Protein AF-A0A2T0L5D6-F1 (afdb_monomer_lite)

Radius of gyration: 33.72 Å; chains: 1; bounding box: 99×53×77 Å

Sequence (202 aa):
MRSGHETETSGRRKREDLLGWVAAARRHRTGSPPSMTGPLMTSAWSAIMKSARLCLACGNPFHPLLRVPNQRYCSAAACQRERRRRWQRRRLRVDADYRDNQARAQSNWRARHPDYWRQYRETHPAYRERNCAMQRERNARRSSSPVANMDASPPLHPLASGFYILRRAVETGIAKMNACTVHIAVLSTPNGPPIRDCKEMT

Foldseek 3Di:
DDDDDDDDPPPPVPPVVPVVPVPPPPDDDPDDDPDDPDPDDDPPVVPQFDDWDAAPPPRDTDTDDSVCSPDRHDPDPVSVVVVVVVVVVVCCVPPPVVVVVVVVVVVVVCVVCVCVVVVVCVVCVVVVVVVVVVVVVVQVPDPDDDPDDPPPDPPPPPDAPADWDWDFDDDPDDDPDDDTDTDIDGPDHPPDPDDDPDDDDD

Structure (mmCIF, N/CA/C/O backbone):
data_AF-A0A2T0L5D6-F1
#
_entry.id   AF-A0A2T0L5D6-F1
#
loop_
_atom_site.group_PDB
_atom_site.id
_atom_site.type_symbol
_atom_site.label_atom_id
_atom_site.label_alt_id
_atom_site.label_comp_id
_atom_site.label_asym_id
_atom_site.label_entity_id
_atom_site.label_seq_id
_atom_site.pdbx_PDB_ins_code
_atom_site.Cartn_x
_atom_site.Cartn_y
_atom_site.Cartn_z
_atom_site.occupancy
_atom_site.B_iso_or_equiv
_atom_site.auth_seq_id
_atom_site.auth_comp_id
_atom_site.auth_asym_id
_atom_site.auth_atom_id
_atom_site.pdbx_PDB_model_num
ATOM 1 N N . MET A 1 1 ? 4.802 -25.339 46.997 1.00 39.06 1 MET A N 1
ATOM 2 C CA . MET A 1 1 ? 4.767 -26.210 45.803 1.00 39.06 1 MET A CA 1
ATOM 3 C C . MET A 1 1 ? 4.492 -25.336 44.588 1.00 39.06 1 MET A C 1
ATOM 5 O O . MET A 1 1 ? 3.488 -24.642 44.571 1.00 39.06 1 MET A O 1
ATOM 9 N N . ARG A 1 2 ? 5.456 -25.270 43.662 1.00 31.94 2 ARG A N 1
ATOM 10 C CA . ARG A 1 2 ? 5.382 -24.556 42.377 1.00 31.94 2 ARG A CA 1
ATOM 11 C C . ARG A 1 2 ? 4.875 -25.514 41.303 1.00 31.94 2 ARG A C 1
ATOM 13 O O . ARG A 1 2 ? 5.436 -26.600 41.232 1.00 31.94 2 ARG A O 1
ATOM 20 N N . SER A 1 3 ? 3.977 -25.045 40.438 1.00 32.59 3 SER A N 1
ATOM 21 C CA . SER A 1 3 ? 3.909 -25.307 38.981 1.00 32.59 3 SER A CA 1
ATOM 22 C C . SER A 1 3 ? 2.536 -24.835 38.459 1.00 32.59 3 SER A C 1
ATOM 24 O O . SER A 1 3 ? 1.548 -24.958 39.164 1.00 32.59 3 SER A O 1
ATOM 26 N N . GLY A 1 4 ? 2.373 -24.232 37.283 1.00 32.00 4 GLY A N 1
ATOM 27 C CA . GLY A 1 4 ? 3.309 -24.008 36.191 1.00 32.00 4 GLY A CA 1
ATOM 28 C C . GLY A 1 4 ? 2.871 -22.818 35.333 1.00 32.00 4 GLY A C 1
ATOM 29 O O . GLY A 1 4 ? 1.705 -22.667 34.981 1.00 32.00 4 GLY A O 1
ATOM 30 N N . HIS A 1 5 ? 3.851 -21.973 35.019 1.00 33.28 5 HIS A N 1
ATOM 31 C CA . HIS A 1 5 ? 3.829 -21.045 33.900 1.00 33.28 5 HIS A CA 1
ATOM 32 C C . HIS A 1 5 ? 4.326 -21.804 32.670 1.00 33.28 5 HIS A C 1
ATOM 34 O O . HIS A 1 5 ? 5.511 -22.115 32.591 1.00 33.28 5 HIS A O 1
ATOM 40 N N . GLU A 1 6 ? 3.460 -22.054 31.697 1.00 37.22 6 GLU A N 1
ATOM 41 C CA . GLU A 1 6 ? 3.866 -22.480 30.361 1.00 37.22 6 GLU A CA 1
ATOM 42 C C . GLU A 1 6 ? 2.962 -21.795 29.342 1.00 37.22 6 GLU A C 1
ATOM 44 O O . GLU A 1 6 ? 1.820 -22.190 29.187 1.00 37.22 6 GLU A O 1
ATOM 49 N N . THR A 1 7 ? 3.464 -20.743 28.690 1.00 39.28 7 THR A N 1
ATOM 50 C CA . THR A 1 7 ? 3.320 -20.488 27.240 1.00 39.28 7 THR A CA 1
ATOM 51 C C . THR A 1 7 ? 4.016 -19.170 26.883 1.00 39.28 7 THR A C 1
ATOM 53 O O . THR A 1 7 ? 3.392 -18.211 26.442 1.00 39.28 7 THR A O 1
ATOM 56 N N . GLU A 1 8 ? 5.336 -19.100 27.064 1.00 39.06 8 GLU A N 1
ATOM 57 C CA . GLU A 1 8 ? 6.137 -17.939 26.634 1.00 39.06 8 GLU A CA 1
ATOM 58 C C . GLU A 1 8 ? 7.416 -18.361 25.890 1.00 39.06 8 GLU A C 1
ATOM 60 O O . GLU A 1 8 ? 8.458 -17.720 25.934 1.00 39.06 8 GLU A O 1
ATOM 65 N N . THR A 1 9 ? 7.352 -19.476 25.157 1.00 39.84 9 THR A N 1
ATOM 66 C CA . THR A 1 9 ? 8.499 -20.030 24.410 1.00 39.84 9 THR A CA 1
ATOM 67 C C . THR A 1 9 ? 8.193 -20.313 22.935 1.00 39.84 9 THR A C 1
ATOM 69 O O . THR A 1 9 ? 8.941 -21.020 22.260 1.00 39.84 9 THR A O 1
ATOM 72 N N . SER A 1 10 ? 7.127 -19.727 22.376 1.00 40.75 10 SER A N 1
ATOM 73 C CA . SER A 1 10 ? 6.803 -19.851 20.940 1.00 40.75 10 SER A CA 1
ATOM 74 C C . SER A 1 10 ? 7.183 -18.619 20.101 1.00 40.75 10 SER A C 1
ATOM 76 O O . SER A 1 10 ? 7.284 -18.728 18.881 1.00 40.75 10 SER A O 1
ATOM 78 N N . GLY A 1 11 ? 7.414 -17.452 20.715 1.00 39.72 11 GLY A N 1
ATOM 79 C CA . GLY A 1 11 ? 7.682 -16.194 19.995 1.00 39.72 11 GLY A CA 1
ATOM 80 C C . GLY A 1 11 ? 9.163 -15.870 19.755 1.00 39.72 11 GLY A C 1
ATOM 81 O O . GLY A 1 11 ? 9.483 -15.080 18.868 1.00 39.72 11 GLY A O 1
ATOM 82 N N . ARG A 1 12 ? 10.078 -16.489 20.514 1.00 39.12 12 ARG A N 1
ATOM 83 C CA . ARG A 1 12 ? 11.531 -16.222 20.446 1.00 39.12 12 ARG A CA 1
ATOM 84 C C . ARG A 1 12 ? 12.270 -17.119 19.441 1.00 39.12 12 ARG A C 1
ATOM 86 O O . ARG A 1 12 ? 13.255 -16.695 18.851 1.00 39.12 12 ARG A O 1
ATOM 93 N N . ARG A 1 13 ? 11.701 -18.287 19.122 1.00 40.25 13 ARG A N 1
ATOM 94 C CA . ARG A 1 13 ? 12.243 -19.287 18.179 1.00 40.25 13 ARG A CA 1
ATOM 95 C C . ARG A 1 13 ? 12.120 -18.947 16.686 1.00 40.25 13 ARG A C 1
ATOM 97 O O . ARG A 1 13 ? 12.449 -19.774 15.855 1.00 40.25 13 ARG A O 1
ATOM 104 N N . LYS A 1 14 ? 11.665 -17.745 16.314 1.00 39.81 14 LYS A N 1
ATOM 105 C CA . LYS A 1 14 ? 11.601 -17.308 14.900 1.00 39.81 14 LYS A CA 1
ATOM 106 C C . LYS A 1 14 ? 12.535 -16.148 14.545 1.00 39.81 14 LYS A C 1
ATOM 108 O O . LYS A 1 14 ? 12.460 -15.632 13.434 1.00 39.81 14 LYS A O 1
ATOM 113 N N . ARG A 1 15 ? 13.417 -15.735 15.467 1.00 42.75 15 ARG A N 1
ATOM 114 C CA . ARG A 1 15 ? 14.488 -14.754 15.194 1.00 42.75 15 ARG A CA 1
ATOM 115 C C . ARG A 1 15 ? 15.903 -15.336 15.196 1.00 42.75 15 ARG A C 1
ATOM 117 O O . ARG A 1 15 ? 16.799 -14.649 14.723 1.00 42.75 15 ARG A O 1
ATOM 124 N N . GLU A 1 16 ? 16.100 -16.576 15.637 1.00 41.69 16 GLU A N 1
ATOM 125 C CA . GLU A 1 16 ? 17.429 -17.217 15.645 1.00 41.69 16 GLU A CA 1
ATOM 126 C C . GLU A 1 16 ? 17.715 -18.057 14.381 1.00 41.69 16 GLU A C 1
ATOM 128 O O . GLU A 1 16 ? 18.873 -18.276 14.043 1.00 41.69 16 GLU A O 1
ATOM 133 N N . ASP A 1 17 ? 16.702 -18.361 13.562 1.00 47.25 17 ASP A N 1
ATOM 134 C CA . ASP A 1 17 ? 16.863 -19.102 12.293 1.00 47.25 17 ASP A CA 1
ATOM 135 C C . ASP A 1 17 ? 17.337 -18.251 11.092 1.00 47.25 17 ASP A C 1
ATOM 137 O O . ASP A 1 17 ? 17.446 -18.747 9.971 1.00 47.25 17 ASP A O 1
ATOM 141 N N . LEU A 1 18 ? 17.656 -16.965 11.293 1.00 45.88 18 LEU A N 1
ATOM 142 C CA . LEU A 1 18 ? 18.165 -16.073 10.233 1.00 45.88 18 LEU A CA 1
ATOM 143 C C . LEU A 1 18 ? 19.659 -15.729 10.352 1.00 45.88 18 LEU A C 1
ATOM 145 O O . LEU A 1 18 ? 20.182 -15.024 9.491 1.00 45.88 18 LEU A O 1
ATOM 149 N N . LEU A 1 19 ? 20.367 -16.270 11.350 1.00 46.22 19 LEU A N 1
ATOM 150 C CA . LEU A 1 19 ? 21.830 -16.152 11.465 1.00 46.22 19 LEU A CA 1
ATOM 151 C C . LEU A 1 19 ? 22.578 -17.477 11.208 1.00 46.22 19 LEU A C 1
ATOM 153 O O . LEU A 1 19 ? 23.803 -17.480 11.152 1.00 46.22 19 LEU A O 1
ATOM 157 N N . GLY A 1 20 ? 21.864 -18.580 10.951 1.00 40.66 20 GLY A N 1
ATOM 158 C CA . GLY A 1 20 ? 22.449 -19.883 10.593 1.00 40.66 20 GLY A CA 1
ATOM 159 C C . GLY A 1 20 ? 22.703 -20.112 9.093 1.00 40.66 20 GLY A C 1
ATOM 160 O O . GLY A 1 20 ? 23.468 -21.000 8.732 1.00 40.66 20 GLY A O 1
ATOM 161 N N . TRP A 1 21 ? 22.120 -19.306 8.196 1.00 38.56 21 TRP A N 1
ATOM 162 C CA . TRP A 1 21 ? 22.252 -19.499 6.737 1.00 38.56 21 TRP A CA 1
ATOM 163 C C . TRP A 1 21 ? 23.394 -18.708 6.074 1.00 38.56 21 TRP A C 1
ATOM 165 O O . TRP A 1 21 ? 23.689 -18.931 4.902 1.00 38.56 21 TRP A O 1
ATOM 175 N N . VAL A 1 22 ? 24.083 -17.820 6.800 1.00 40.91 22 VAL A N 1
ATOM 176 C CA . VAL A 1 22 ? 25.211 -17.028 6.255 1.00 40.91 22 VAL A CA 1
ATOM 177 C C . VAL A 1 22 ? 26.585 -17.667 6.554 1.00 40.91 22 VAL A C 1
ATOM 179 O O . VAL A 1 22 ? 27.586 -17.274 5.963 1.00 40.91 22 VAL A O 1
ATOM 182 N N . ALA A 1 23 ? 26.654 -18.725 7.373 1.00 41.78 23 ALA A N 1
ATOM 183 C CA . ALA A 1 23 ? 27.914 -19.389 7.746 1.00 41.78 23 ALA A CA 1
ATOM 184 C C . ALA A 1 23 ? 28.194 -20.736 7.033 1.00 41.78 23 ALA A C 1
ATOM 186 O O . ALA A 1 23 ? 29.252 -21.326 7.241 1.00 41.78 23 ALA A O 1
ATOM 187 N N . ALA A 1 24 ? 27.302 -21.215 6.156 1.00 42.06 24 ALA A N 1
ATOM 188 C CA . ALA A 1 24 ? 27.417 -22.525 5.490 1.00 42.06 24 ALA A CA 1
ATOM 189 C C . ALA A 1 24 ? 27.709 -22.454 3.973 1.00 42.06 24 ALA A C 1
ATOM 191 O O . ALA A 1 24 ? 27.410 -23.388 3.237 1.00 42.06 24 ALA A O 1
ATOM 192 N N . ALA A 1 25 ? 28.319 -21.366 3.490 1.00 42.19 25 ALA A N 1
ATOM 193 C CA . ALA A 1 25 ? 28.739 -21.211 2.088 1.00 42.19 25 ALA A CA 1
ATOM 194 C C . ALA A 1 25 ? 30.237 -20.882 1.960 1.00 42.19 25 ALA A C 1
ATOM 196 O O . ALA A 1 25 ? 30.646 -20.046 1.154 1.00 42.19 25 ALA A O 1
ATOM 197 N N . ARG A 1 26 ? 31.073 -21.516 2.790 1.00 49.25 26 ARG A N 1
ATOM 198 C CA . ARG A 1 26 ? 32.527 -21.310 2.774 1.00 49.25 26 ARG A CA 1
ATOM 199 C C . ARG A 1 26 ? 33.302 -22.609 2.971 1.00 49.25 26 ARG A C 1
ATOM 201 O O . ARG A 1 26 ? 34.139 -22.689 3.855 1.00 49.25 26 ARG A O 1
ATOM 208 N N . ARG A 1 27 ? 33.043 -23.620 2.141 1.00 49.53 27 ARG A N 1
ATOM 209 C CA . ARG A 1 27 ? 33.982 -24.725 1.879 1.00 49.53 27 ARG A CA 1
ATOM 210 C C . ARG A 1 27 ? 33.871 -25.113 0.401 1.00 49.53 27 ARG A C 1
ATOM 212 O O . ARG A 1 27 ? 32.768 -25.196 -0.122 1.00 49.53 27 ARG A O 1
ATOM 219 N N . HIS A 1 28 ? 35.031 -25.279 -0.236 1.00 46.62 28 HIS A N 1
ATOM 220 C CA . HIS A 1 28 ? 35.300 -25.434 -1.679 1.00 46.62 28 HIS A CA 1
ATOM 221 C C . HIS A 1 28 ? 35.415 -24.138 -2.500 1.00 46.62 28 HIS A C 1
ATOM 223 O O . HIS A 1 28 ? 34.629 -23.846 -3.398 1.00 46.62 28 HIS A O 1
ATOM 229 N N . ARG A 1 29 ? 36.492 -23.387 -2.238 1.00 49.47 29 ARG A N 1
ATOM 230 C CA . ARG A 1 29 ? 37.177 -22.591 -3.268 1.00 49.47 29 ARG A CA 1
ATOM 231 C C . ARG A 1 29 ? 38.681 -22.532 -2.973 1.00 49.47 29 ARG A C 1
ATOM 233 O O . ARG A 1 29 ? 39.223 -21.501 -2.608 1.00 49.47 29 ARG A O 1
ATOM 240 N N . THR A 1 30 ? 39.339 -23.678 -3.098 1.00 51.91 30 THR A N 1
ATOM 241 C CA . THR A 1 30 ? 40.801 -23.782 -3.219 1.00 51.91 30 THR A CA 1
ATOM 242 C C . THR A 1 30 ? 41.090 -24.541 -4.505 1.00 51.91 30 THR A C 1
ATOM 244 O O . THR A 1 30 ? 41.409 -25.724 -4.502 1.00 51.91 30 THR A O 1
ATOM 247 N N . GLY A 1 31 ? 40.857 -23.859 -5.620 1.00 39.53 31 GLY A N 1
ATOM 248 C CA . GLY A 1 31 ? 41.388 -24.219 -6.923 1.00 39.53 31 GLY A CA 1
ATOM 249 C C . GLY A 1 31 ? 41.981 -22.943 -7.495 1.00 39.53 31 GLY A C 1
ATOM 250 O O . GLY A 1 31 ? 41.254 -21.963 -7.671 1.00 39.53 31 GLY A O 1
ATOM 251 N N . SER A 1 32 ? 43.297 -22.926 -7.678 1.00 45.03 32 SER A N 1
ATOM 252 C CA . SER A 1 32 ? 44.013 -21.847 -8.357 1.00 45.03 32 SER A CA 1
ATOM 253 C C . SER A 1 32 ? 43.409 -21.606 -9.747 1.00 45.03 32 SER A C 1
ATOM 255 O O . SER A 1 32 ? 43.014 -22.572 -10.406 1.00 45.03 32 SER A O 1
ATOM 257 N N . PRO A 1 33 ? 43.312 -20.353 -10.220 1.00 52.12 33 PRO A N 1
ATOM 258 C CA . PRO A 1 33 ? 42.856 -20.095 -11.579 1.00 52.12 33 PRO A CA 1
ATOM 259 C C . PRO A 1 33 ? 43.911 -20.617 -12.571 1.00 52.12 33 PRO A C 1
ATOM 261 O O . PRO A 1 33 ? 45.098 -20.356 -12.361 1.00 52.12 33 PRO A O 1
ATOM 264 N N . PRO A 1 34 ? 43.535 -21.335 -13.646 1.00 42.44 34 PRO A N 1
ATOM 265 C CA . PRO A 1 34 ? 44.483 -21.623 -14.709 1.00 42.44 34 PRO A CA 1
ATOM 266 C C . PRO A 1 34 ? 44.886 -20.312 -15.393 1.00 42.44 34 PRO A C 1
ATOM 268 O O . PRO A 1 34 ? 44.048 -19.466 -15.714 1.00 42.44 34 PRO A O 1
ATOM 271 N N . SER A 1 35 ? 46.189 -20.150 -15.599 1.00 47.66 35 SER A N 1
ATOM 272 C CA . SER A 1 35 ? 46.790 -19.075 -16.380 1.00 47.66 35 SER A CA 1
ATOM 273 C C . SER A 1 35 ? 46.220 -19.072 -17.801 1.00 47.66 35 SER A C 1
ATOM 275 O O . SER A 1 35 ? 46.437 -20.019 -18.555 1.00 47.66 35 SER A O 1
ATOM 277 N N . MET A 1 36 ? 45.508 -18.010 -18.181 1.00 44.88 36 MET A N 1
ATOM 278 C CA . MET A 1 36 ? 45.036 -17.808 -19.553 1.00 44.88 36 MET A CA 1
ATOM 279 C C . MET A 1 36 ? 45.903 -16.765 -20.257 1.00 44.88 36 MET A C 1
ATOM 281 O O . MET A 1 36 ? 45.532 -15.601 -20.380 1.00 44.88 36 MET A O 1
ATOM 285 N N . THR A 1 37 ? 47.075 -17.186 -20.727 1.00 52.28 37 THR A N 1
ATOM 286 C CA . THR A 1 37 ? 47.777 -16.503 -21.818 1.00 52.28 37 THR A CA 1
ATOM 287 C C . THR A 1 37 ? 47.258 -17.070 -23.134 1.00 52.28 37 THR A C 1
ATOM 289 O O . THR A 1 37 ? 47.634 -18.167 -23.537 1.00 52.28 37 THR A O 1
ATOM 292 N N . GLY A 1 38 ? 46.358 -16.339 -23.785 1.00 44.56 38 GLY A N 1
ATOM 293 C CA . GLY A 1 38 ? 45.846 -16.685 -25.106 1.00 44.56 38 GLY A CA 1
ATOM 294 C C . GLY A 1 38 ? 44.949 -15.570 -25.647 1.00 44.56 38 GLY A C 1
ATOM 295 O O . GLY A 1 38 ? 43.919 -15.285 -25.032 1.00 44.56 38 GLY A O 1
ATOM 296 N N . PRO A 1 39 ? 45.315 -14.902 -26.754 1.00 59.72 39 PRO A N 1
ATOM 297 C CA . PRO A 1 39 ? 44.455 -13.916 -27.389 1.00 59.72 39 PRO A CA 1
ATOM 298 C C . PRO A 1 39 ? 43.354 -14.662 -28.148 1.00 59.72 39 PRO A C 1
ATOM 300 O O . PRO A 1 39 ? 43.677 -15.586 -28.883 1.00 59.72 39 PRO A O 1
ATOM 303 N N . LEU A 1 40 ? 42.089 -14.282 -27.913 1.00 51.62 40 LEU A N 1
ATOM 304 C CA . LEU A 1 40 ? 40.854 -14.507 -28.702 1.00 51.62 40 LEU A CA 1
ATOM 305 C C . LEU A 1 40 ? 39.640 -14.698 -27.759 1.00 51.62 40 LEU A C 1
ATOM 307 O O . LEU A 1 40 ? 39.038 -15.763 -27.678 1.00 51.62 40 LEU A O 1
ATOM 311 N N . MET A 1 41 ? 39.255 -13.647 -27.028 1.00 43.84 41 MET A N 1
ATOM 312 C CA . MET A 1 41 ? 38.038 -13.616 -26.193 1.00 43.84 41 MET A CA 1
ATOM 313 C C . MET A 1 41 ? 37.305 -12.276 -26.371 1.00 43.84 41 MET A C 1
ATOM 315 O O . MET A 1 41 ? 37.027 -11.574 -25.405 1.00 43.84 41 MET A O 1
ATOM 319 N N . THR A 1 42 ? 37.015 -11.870 -27.611 1.00 51.56 42 THR A N 1
ATOM 320 C CA . THR A 1 42 ? 36.336 -10.582 -27.875 1.00 51.56 42 THR A CA 1
ATOM 321 C C . THR A 1 42 ? 34.964 -10.684 -28.542 1.00 51.56 42 THR A C 1
ATOM 323 O O . THR A 1 42 ? 34.289 -9.666 -28.635 1.00 51.56 42 THR A O 1
ATOM 326 N N . SER A 1 43 ? 34.462 -11.862 -28.935 1.00 54.16 43 SER A N 1
ATOM 327 C CA . SER A 1 43 ? 33.211 -11.929 -29.723 1.00 54.16 43 SER A CA 1
ATOM 328 C C . SER A 1 43 ? 31.954 -12.431 -28.993 1.00 54.16 43 SER A C 1
ATOM 330 O O . SER A 1 43 ? 30.852 -12.170 -29.467 1.00 54.16 43 SER A O 1
ATOM 332 N N . ALA A 1 44 ? 32.052 -13.082 -27.825 1.00 47.16 44 ALA A N 1
ATOM 333 C CA . ALA A 1 44 ? 30.878 -13.686 -27.164 1.00 47.16 44 ALA A CA 1
ATOM 334 C C . ALA A 1 44 ? 30.238 -12.840 -26.041 1.00 47.16 44 ALA A C 1
ATOM 336 O O . ALA A 1 44 ? 29.088 -13.076 -25.668 1.00 47.16 44 ALA A O 1
ATOM 337 N N . TRP A 1 45 ? 30.932 -11.827 -25.511 1.00 45.12 45 TRP A N 1
ATOM 338 C CA . TRP A 1 45 ? 30.395 -10.974 -24.435 1.00 45.12 45 TRP A CA 1
ATOM 339 C C . TRP A 1 45 ? 29.447 -9.871 -24.942 1.00 45.12 45 TRP A C 1
ATOM 341 O O . TRP A 1 45 ? 28.660 -9.335 -24.163 1.00 45.12 45 TRP A O 1
ATOM 351 N N . SER A 1 46 ? 29.438 -9.589 -26.251 1.00 46.72 46 SER A N 1
ATOM 352 C CA . SER A 1 46 ? 28.547 -8.590 -26.865 1.00 46.72 46 SER A CA 1
ATOM 353 C C . SER A 1 46 ? 27.094 -9.056 -27.030 1.00 46.72 46 SER A C 1
ATOM 355 O O . SER A 1 46 ? 26.203 -8.222 -27.169 1.00 46.72 46 SER A O 1
ATOM 357 N N . ALA A 1 47 ? 26.811 -10.364 -26.971 1.00 50.62 47 ALA A N 1
ATOM 358 C CA . ALA A 1 47 ? 25.479 -10.910 -27.269 1.00 50.62 47 ALA A CA 1
ATOM 359 C C . ALA A 1 47 ? 24.520 -10.989 -26.058 1.00 50.62 47 ALA A C 1
ATOM 361 O O . ALA A 1 47 ? 23.354 -11.347 -26.216 1.00 50.62 47 ALA A O 1
ATOM 362 N N . ILE A 1 48 ? 24.977 -10.657 -24.841 1.00 56.34 48 ILE A N 1
ATOM 363 C CA . ILE A 1 48 ? 24.190 -10.807 -23.595 1.00 56.34 48 ILE A CA 1
ATOM 364 C C . ILE A 1 48 ? 23.766 -9.444 -23.004 1.00 56.34 48 ILE A C 1
ATOM 366 O O . ILE A 1 48 ? 23.137 -9.373 -21.947 1.00 56.34 48 ILE A O 1
ATOM 370 N N . MET A 1 49 ? 24.023 -8.323 -23.683 1.00 58.69 49 MET A N 1
ATOM 371 C CA . MET A 1 49 ? 23.460 -7.037 -23.261 1.00 58.69 49 MET A CA 1
ATOM 372 C C . MET A 1 49 ? 22.038 -6.872 -23.795 1.00 58.69 49 MET A C 1
ATOM 374 O O . MET A 1 49 ? 21.811 -6.473 -24.933 1.00 58.69 49 MET A O 1
ATOM 378 N N . LYS A 1 50 ? 21.047 -7.158 -22.940 1.00 68.12 50 LYS A N 1
ATOM 379 C CA . LYS A 1 50 ? 19.653 -6.788 -23.219 1.00 68.12 50 LYS A CA 1
ATOM 380 C C . LYS A 1 50 ? 19.574 -5.273 -23.390 1.00 68.12 50 LYS A C 1
ATOM 382 O O . LYS A 1 50 ? 20.046 -4.525 -22.524 1.00 68.12 50 LYS A O 1
ATOM 387 N N . SER A 1 51 ? 18.934 -4.849 -24.479 1.00 81.81 51 SER A N 1
ATOM 388 C CA . SER A 1 51 ? 18.709 -3.440 -24.793 1.00 81.81 51 SER A CA 1
ATOM 389 C C . SER A 1 51 ? 18.119 -2.712 -23.588 1.00 81.81 51 SER A C 1
ATOM 391 O O . SER A 1 51 ? 17.250 -3.246 -22.883 1.00 81.81 51 SER A O 1
ATOM 393 N N . ALA A 1 52 ? 18.614 -1.500 -23.344 1.00 88.00 52 ALA A N 1
ATOM 394 C CA . ALA A 1 52 ? 18.094 -0.642 -22.293 1.00 88.00 52 ALA A CA 1
ATOM 395 C C . ALA A 1 52 ? 16.581 -0.438 -22.485 1.00 88.00 52 ALA A C 1
ATOM 397 O O . ALA A 1 52 ? 16.092 -0.278 -23.603 1.00 88.00 52 ALA A O 1
ATOM 398 N N . ARG A 1 53 ? 15.828 -0.466 -21.385 1.00 91.62 53 ARG A N 1
ATOM 399 C CA . ARG A 1 53 ? 14.379 -0.233 -21.359 1.00 91.62 53 ARG A CA 1
ATOM 400 C C . ARG A 1 53 ? 14.053 0.940 -20.460 1.00 91.62 53 ARG A C 1
ATOM 402 O O . ARG A 1 53 ? 14.756 1.177 -19.486 1.00 91.62 53 ARG A O 1
ATOM 409 N N . LEU A 1 54 ? 12.940 1.615 -20.719 1.00 96.19 54 LEU A N 1
ATOM 410 C CA . LEU A 1 54 ? 12.456 2.685 -19.850 1.00 96.19 54 LEU A CA 1
ATOM 411 C C . LEU A 1 54 ? 11.656 2.113 -18.675 1.00 96.19 54 LEU A C 1
ATOM 413 O O . LEU A 1 54 ? 10.813 1.223 -18.828 1.00 96.19 54 LEU A O 1
ATOM 417 N N . CYS A 1 55 ? 11.923 2.617 -17.474 1.00 97.06 55 CYS A N 1
ATOM 418 C CA . CYS A 1 55 ? 11.192 2.235 -16.273 1.00 97.06 55 CYS A CA 1
ATOM 419 C C . CYS A 1 55 ? 9.762 2.790 -16.300 1.00 97.06 55 CYS A C 1
ATOM 421 O O . CYS A 1 55 ? 9.564 3.998 -16.369 1.00 97.06 55 CYS A O 1
ATOM 423 N N . LEU A 1 56 ? 8.750 1.941 -16.097 1.00 96.69 56 LEU A N 1
ATOM 424 C CA . LEU A 1 56 ? 7.341 2.376 -16.071 1.00 96.69 56 LEU A CA 1
ATOM 425 C C . LEU A 1 56 ? 6.937 3.247 -14.868 1.00 96.69 56 LEU A C 1
ATOM 427 O O . LEU A 1 56 ? 5.780 3.665 -14.780 1.00 96.69 56 LEU A O 1
ATOM 431 N N . ALA A 1 57 ? 7.837 3.444 -13.902 1.00 96.94 57 ALA A N 1
ATOM 432 C CA . ALA A 1 57 ? 7.603 4.313 -12.751 1.00 96.94 57 ALA A CA 1
ATOM 433 C C . ALA A 1 57 ? 8.327 5.659 -12.877 1.00 96.94 57 ALA A C 1
ATOM 435 O O . ALA A 1 57 ? 7.695 6.680 -12.647 1.00 96.94 57 ALA A O 1
ATOM 436 N N . CYS A 1 58 ? 9.619 5.665 -13.221 1.00 96.62 58 CYS A N 1
ATOM 437 C CA . CYS A 1 58 ? 10.422 6.893 -13.261 1.00 96.62 58 CYS A CA 1
ATOM 438 C C . CYS A 1 58 ? 10.853 7.335 -14.664 1.00 96.62 58 CYS A C 1
ATOM 440 O O . CYS A 1 58 ? 11.502 8.361 -14.780 1.00 96.62 58 CYS A O 1
ATOM 442 N N . GLY A 1 59 ? 10.571 6.561 -15.714 1.00 96.12 59 GLY A N 1
ATOM 443 C CA . GLY A 1 59 ? 10.992 6.870 -17.084 1.00 96.12 59 GLY A CA 1
ATOM 444 C C . GLY A 1 59 ? 12.470 6.606 -17.381 1.00 96.12 59 GLY A C 1
ATOM 445 O O . GLY A 1 59 ? 12.814 6.425 -18.539 1.00 96.12 59 GLY A O 1
ATOM 446 N N . ASN A 1 60 ? 13.333 6.493 -16.368 1.00 96.12 60 ASN A N 1
ATOM 447 C CA . ASN A 1 60 ? 14.770 6.313 -16.595 1.00 96.12 60 ASN A CA 1
ATOM 448 C C . ASN A 1 60 ? 15.096 5.004 -17.336 1.00 96.12 60 ASN A C 1
ATOM 450 O O . ASN A 1 60 ? 14.471 3.968 -17.047 1.00 96.12 60 ASN A O 1
ATOM 454 N N . PRO A 1 61 ? 16.103 5.022 -18.229 1.00 95.12 61 PRO A N 1
ATOM 455 C CA . PRO A 1 61 ? 16.616 3.817 -18.859 1.00 95.12 61 PRO A CA 1
ATOM 456 C C . PRO A 1 61 ? 17.247 2.886 -17.815 1.00 95.12 61 PRO A C 1
ATOM 458 O O . PRO A 1 61 ? 17.873 3.323 -16.850 1.00 95.12 61 PRO A O 1
ATOM 461 N N . PHE A 1 62 ? 17.065 1.582 -17.993 1.00 94.31 62 PHE A N 1
ATOM 462 C CA . PHE A 1 62 ? 17.695 0.546 -17.183 1.00 94.31 62 PHE A CA 1
ATOM 463 C C . PHE A 1 62 ? 17.925 -0.720 -18.009 1.00 94.31 62 PHE A C 1
ATOM 465 O O . PHE A 1 62 ? 17.174 -1.016 -18.940 1.00 94.31 62 PHE A O 1
ATOM 472 N N . HIS A 1 63 ? 18.920 -1.515 -17.619 1.00 92.12 63 HIS A N 1
ATOM 473 C CA . HIS A 1 63 ? 19.149 -2.835 -18.199 1.00 92.12 63 HIS A CA 1
ATOM 474 C C . HIS A 1 63 ? 18.394 -3.906 -17.397 1.00 92.12 63 HIS A C 1
ATOM 476 O O . HIS A 1 63 ? 18.583 -4.011 -16.180 1.00 92.12 63 HIS A O 1
ATOM 482 N N . PRO A 1 64 ? 17.507 -4.693 -18.033 1.00 91.06 64 PRO A N 1
ATOM 483 C CA . PRO A 1 64 ? 16.824 -5.797 -17.370 1.00 91.06 64 PRO A CA 1
ATOM 484 C C . PRO A 1 64 ? 17.799 -6.846 -16.835 1.00 91.06 64 PRO A C 1
ATOM 486 O O . PRO A 1 64 ? 18.752 -7.225 -17.513 1.00 91.06 64 PRO A O 1
ATOM 489 N N . LEU A 1 65 ? 17.501 -7.396 -15.656 1.00 88.81 65 LEU A N 1
ATOM 490 C CA . LEU A 1 65 ? 18.263 -8.515 -15.109 1.00 88.81 65 LEU A CA 1
ATOM 491 C C . LEU A 1 65 ? 18.184 -9.732 -16.043 1.00 88.81 65 LEU A C 1
ATOM 493 O O . LEU A 1 65 ? 17.132 -10.049 -16.612 1.00 88.81 65 LEU A O 1
ATOM 497 N N . LEU A 1 66 ? 19.289 -10.474 -16.159 1.00 86.12 66 LEU A N 1
ATOM 498 C CA . LEU A 1 66 ? 19.357 -11.662 -17.017 1.00 86.12 66 LEU A CA 1
ATOM 499 C C . LEU A 1 66 ? 18.275 -12.687 -16.661 1.00 86.12 66 LEU A C 1
ATOM 501 O O . LEU A 1 66 ? 17.554 -13.141 -17.548 1.00 86.12 66 LEU A O 1
ATOM 505 N N . ARG A 1 67 ? 18.077 -12.925 -15.359 1.00 88.50 67 ARG A N 1
ATOM 506 C CA . ARG A 1 67 ? 17.069 -13.848 -14.811 1.00 88.50 67 ARG A CA 1
ATOM 507 C C . ARG A 1 67 ? 15.622 -13.368 -14.973 1.00 88.50 67 ARG A C 1
ATOM 509 O O . ARG A 1 67 ? 14.702 -14.153 -14.792 1.00 88.50 67 ARG A O 1
ATOM 516 N N . VAL A 1 68 ? 15.401 -12.088 -15.284 1.00 88.25 68 VAL A N 1
ATOM 517 C CA . VAL A 1 68 ? 14.060 -11.493 -15.400 1.00 88.25 68 VAL A CA 1
ATOM 518 C C . VAL A 1 68 ? 13.951 -10.747 -16.736 1.00 88.25 68 VAL A C 1
ATOM 520 O O . VAL A 1 68 ? 13.915 -9.515 -16.768 1.00 88.25 68 VAL A O 1
ATOM 523 N N . PRO A 1 69 ? 13.893 -11.471 -17.873 1.00 84.12 69 PRO A N 1
ATOM 524 C CA . PRO A 1 69 ? 13.867 -10.869 -19.208 1.00 84.12 69 PRO A CA 1
ATOM 525 C C . PRO A 1 69 ? 12.704 -9.905 -19.424 1.00 84.12 69 PRO A C 1
ATOM 527 O O . PRO A 1 69 ? 12.842 -8.977 -20.209 1.00 84.12 69 PRO A O 1
ATOM 530 N N . ASN A 1 70 ? 11.601 -10.054 -18.692 1.00 89.19 70 ASN A N 1
ATOM 531 C CA . ASN A 1 70 ? 10.417 -9.200 -18.796 1.00 89.19 70 ASN A CA 1
ATOM 532 C C . ASN A 1 70 ? 10.339 -8.148 -17.678 1.00 89.19 70 ASN A C 1
ATOM 534 O O . ASN A 1 70 ? 9.254 -7.717 -17.290 1.00 89.19 70 ASN A O 1
ATOM 538 N N . GLN A 1 71 ? 11.481 -7.726 -17.123 1.00 92.88 71 GLN A N 1
ATOM 539 C CA . GLN A 1 71 ? 11.514 -6.647 -16.139 1.00 92.88 71 GLN A CA 1
ATOM 540 C C . GLN A 1 71 ? 11.021 -5.330 -16.765 1.00 92.88 71 GLN A C 1
ATOM 542 O O . GLN A 1 71 ? 11.480 -4.929 -17.835 1.00 92.88 71 GLN A O 1
ATOM 547 N N . ARG A 1 72 ? 10.076 -4.670 -16.079 1.00 95.38 72 ARG A N 1
ATOM 548 C CA . ARG A 1 72 ? 9.411 -3.417 -16.509 1.00 95.38 72 ARG A CA 1
ATOM 549 C C . ARG A 1 72 ? 9.716 -2.206 -15.612 1.00 95.38 72 ARG A C 1
ATOM 551 O O . ARG A 1 72 ? 9.294 -1.092 -15.899 1.00 95.38 72 ARG A O 1
ATOM 558 N N . TYR A 1 73 ? 10.395 -2.435 -14.491 1.00 96.62 73 TYR A N 1
ATOM 559 C CA . TYR A 1 73 ? 10.724 -1.422 -13.489 1.00 96.62 73 TYR A CA 1
ATOM 560 C C . TYR A 1 73 ? 12.202 -1.543 -13.137 1.00 96.62 73 TYR A C 1
ATOM 562 O O . TYR A 1 73 ? 12.670 -2.663 -12.910 1.00 96.62 73 TYR A O 1
ATOM 570 N N . CYS A 1 74 ? 12.913 -0.422 -13.032 1.00 95.25 74 CYS A N 1
ATOM 571 C CA . CYS A 1 74 ? 14.301 -0.408 -12.572 1.00 95.25 74 CYS A CA 1
ATOM 572 C C . CYS A 1 74 ? 14.412 -0.868 -11.105 1.00 95.25 74 CYS A C 1
ATOM 574 O O . CYS A 1 74 ? 13.415 -0.939 -10.380 1.00 95.25 74 CYS A O 1
ATOM 576 N N . SER A 1 75 ? 15.619 -1.196 -10.648 1.00 93.94 75 SER A N 1
ATOM 577 C CA . SER A 1 75 ? 15.888 -1.706 -9.293 1.00 93.94 75 SER A CA 1
ATOM 578 C C . SER A 1 75 ? 15.663 -0.682 -8.172 1.00 93.94 75 SER A C 1
ATOM 580 O O . SER A 1 75 ? 15.606 -1.073 -7.007 1.00 93.94 75 SER A O 1
ATOM 582 N N . ALA A 1 76 ? 15.477 0.604 -8.495 1.00 96.25 76 ALA A N 1
ATOM 583 C CA . ALA A 1 76 ? 15.269 1.658 -7.507 1.00 96.25 76 ALA A CA 1
ATOM 584 C C . ALA A 1 76 ? 14.087 1.347 -6.570 1.00 96.25 76 ALA A C 1
ATOM 586 O O . ALA A 1 76 ? 12.985 0.996 -7.009 1.00 96.25 76 ALA A O 1
ATOM 587 N N . ALA A 1 77 ? 14.293 1.538 -5.263 1.00 97.50 77 ALA A N 1
ATOM 588 C CA . ALA A 1 77 ? 13.326 1.159 -4.233 1.00 97.50 77 ALA A CA 1
ATOM 589 C C . ALA A 1 77 ? 11.948 1.815 -4.429 1.00 97.50 77 ALA A C 1
ATOM 591 O O . ALA A 1 77 ? 10.919 1.165 -4.234 1.00 97.50 77 ALA A O 1
ATOM 592 N N . ALA A 1 78 ? 11.908 3.082 -4.855 1.00 97.69 78 ALA A N 1
ATOM 593 C CA . ALA A 1 78 ? 10.663 3.787 -5.165 1.00 97.69 78 ALA A CA 1
ATOM 594 C C . ALA A 1 78 ? 9.894 3.134 -6.328 1.00 97.69 78 ALA A C 1
ATOM 596 O O . ALA A 1 78 ? 8.693 2.886 -6.218 1.00 97.69 78 ALA A O 1
ATOM 597 N N . CYS A 1 79 ? 10.595 2.756 -7.399 1.00 97.50 79 CYS A N 1
ATOM 598 C CA . CYS A 1 79 ? 9.999 2.104 -8.566 1.00 97.50 79 CYS A CA 1
ATOM 599 C C . CYS A 1 79 ? 9.493 0.696 -8.235 1.00 97.50 79 CYS A C 1
ATOM 601 O O . CYS A 1 79 ? 8.418 0.289 -8.675 1.00 97.50 79 CYS A O 1
ATOM 603 N N . GLN A 1 80 ? 10.224 -0.035 -7.393 1.00 97.00 80 GLN A N 1
ATOM 604 C CA . GLN A 1 80 ? 9.804 -1.349 -6.912 1.00 97.00 80 GLN A CA 1
ATOM 605 C C . GLN A 1 80 ? 8.598 -1.275 -5.964 1.00 97.00 80 GLN A C 1
ATOM 607 O O . GLN A 1 80 ? 7.727 -2.149 -6.014 1.00 97.00 80 GLN A O 1
ATOM 612 N N . ARG A 1 81 ? 8.503 -0.223 -5.136 1.00 98.06 81 ARG A N 1
ATOM 613 C CA . ARG A 1 81 ? 7.302 0.070 -4.338 1.00 98.06 81 ARG A CA 1
ATOM 614 C C . ARG A 1 81 ? 6.095 0.333 -5.236 1.00 98.06 81 ARG A C 1
ATOM 616 O O . ARG A 1 81 ? 5.052 -0.281 -5.023 1.00 98.06 81 ARG A O 1
ATOM 623 N N . GLU A 1 82 ? 6.242 1.161 -6.269 1.00 97.62 82 GLU A N 1
ATOM 624 C CA . GLU A 1 82 ? 5.145 1.447 -7.202 1.00 97.62 82 GLU A CA 1
ATOM 625 C C . GLU A 1 82 ? 4.720 0.203 -7.996 1.00 97.62 82 GLU A C 1
ATOM 627 O O . GLU A 1 82 ? 3.523 -0.051 -8.135 1.00 97.62 82 GLU A O 1
ATOM 632 N N . ARG A 1 83 ? 5.670 -0.642 -8.426 1.00 97.38 83 ARG A N 1
ATOM 633 C CA . ARG A 1 83 ? 5.371 -1.947 -9.042 1.00 97.38 83 ARG A CA 1
ATOM 634 C C . ARG A 1 83 ? 4.456 -2.793 -8.155 1.00 97.38 83 ARG A C 1
ATOM 636 O O . ARG A 1 83 ? 3.407 -3.245 -8.615 1.00 97.38 83 ARG A O 1
ATOM 643 N N . ARG A 1 84 ? 4.832 -2.996 -6.883 1.00 97.62 84 ARG A N 1
ATOM 644 C CA . ARG A 1 84 ? 4.027 -3.770 -5.918 1.00 97.62 84 ARG A CA 1
ATOM 645 C C . ARG A 1 84 ? 2.660 -3.129 -5.689 1.00 97.62 84 ARG A C 1
ATOM 647 O O . ARG A 1 84 ? 1.652 -3.828 -5.706 1.00 97.62 84 ARG A O 1
ATOM 654 N N . ARG A 1 85 ? 2.612 -1.799 -5.564 1.00 97.56 85 ARG A N 1
ATOM 655 C CA . ARG A 1 85 ? 1.368 -1.041 -5.373 1.00 97.56 85 ARG A CA 1
ATOM 656 C C . ARG A 1 85 ? 0.406 -1.194 -6.555 1.00 97.56 85 ARG A C 1
ATOM 658 O O . ARG A 1 85 ? -0.797 -1.323 -6.341 1.00 97.56 85 ARG A O 1
ATOM 665 N N . ARG A 1 86 ? 0.903 -1.171 -7.796 1.00 96.94 86 ARG A N 1
ATOM 666 C CA . ARG A 1 86 ? 0.084 -1.386 -9.005 1.00 96.94 86 ARG A CA 1
ATOM 667 C C . ARG A 1 86 ? -0.411 -2.820 -9.108 1.00 96.94 86 ARG A C 1
ATOM 669 O O . ARG A 1 86 ? -1.584 -3.030 -9.400 1.00 96.94 86 ARG A O 1
ATOM 676 N N . TRP A 1 87 ? 0.455 -3.791 -8.827 1.00 96.06 87 TRP A N 1
ATOM 677 C CA . TRP A 1 87 ? 0.063 -5.198 -8.791 1.00 96.06 87 TRP A CA 1
ATOM 678 C C . TRP A 1 87 ? -1.046 -5.444 -7.763 1.00 96.06 87 TRP A C 1
ATOM 680 O O . TRP A 1 87 ? -2.072 -6.025 -8.108 1.00 96.06 87 TRP A O 1
ATOM 690 N N . GLN A 1 88 ? -0.892 -4.916 -6.544 1.00 96.44 88 GLN A N 1
ATOM 691 C CA . GLN A 1 88 ? -1.891 -5.048 -5.486 1.00 96.44 88 GLN A CA 1
ATOM 692 C C . GLN A 1 88 ? -3.216 -4.388 -5.881 1.00 96.44 88 GLN A C 1
ATOM 694 O O . GLN A 1 88 ? -4.262 -5.015 -5.761 1.00 96.44 88 GLN A O 1
ATOM 699 N N . ARG A 1 89 ? -3.183 -3.155 -6.412 1.00 96.44 89 ARG A N 1
ATOM 700 C CA . ARG A 1 89 ? -4.384 -2.465 -6.918 1.00 96.44 89 ARG A CA 1
ATOM 701 C C . ARG A 1 89 ? -5.099 -3.275 -7.998 1.00 96.44 89 ARG A C 1
ATOM 703 O O . ARG A 1 89 ? -6.319 -3.384 -7.964 1.00 96.44 89 ARG A O 1
ATOM 710 N N . ARG A 1 90 ? -4.349 -3.861 -8.938 1.00 96.62 90 ARG A N 1
ATOM 711 C CA . ARG A 1 90 ? -4.921 -4.714 -9.985 1.00 96.62 90 ARG A CA 1
ATOM 712 C C . ARG A 1 90 ? -5.560 -5.962 -9.387 1.00 96.62 90 ARG A C 1
ATOM 714 O O . ARG A 1 90 ? -6.707 -6.224 -9.713 1.00 96.62 90 ARG A O 1
ATOM 721 N N . ARG A 1 91 ? -4.860 -6.689 -8.507 1.00 96.19 91 ARG A N 1
ATOM 722 C CA . ARG A 1 91 ? -5.395 -7.892 -7.846 1.00 96.19 91 ARG A CA 1
ATOM 723 C C . ARG A 1 91 ? -6.678 -7.589 -7.084 1.00 96.19 91 ARG A C 1
ATOM 725 O O . ARG A 1 91 ? -7.676 -8.238 -7.338 1.00 96.19 91 ARG A O 1
ATOM 732 N N . LEU A 1 92 ? -6.700 -6.527 -6.280 1.00 94.62 92 LEU A N 1
ATOM 733 C CA . LEU A 1 92 ? -7.919 -6.111 -5.580 1.00 94.62 92 LEU A CA 1
ATOM 734 C C . LEU A 1 92 ? -9.083 -5.779 -6.520 1.00 94.62 92 LEU A C 1
ATOM 736 O O . LEU A 1 92 ? -10.229 -5.882 -6.112 1.00 94.62 92 LEU A O 1
ATOM 740 N N . ARG A 1 93 ? -8.830 -5.369 -7.765 1.00 95.38 93 ARG A N 1
ATOM 741 C CA . ARG A 1 93 ? -9.905 -5.088 -8.724 1.00 95.38 93 ARG A CA 1
ATOM 742 C C . ARG A 1 93 ? -10.442 -6.348 -9.403 1.00 95.38 93 ARG A C 1
ATOM 744 O O . ARG A 1 93 ? -11.637 -6.411 -9.654 1.00 95.38 93 ARG A O 1
ATOM 751 N N . VAL A 1 94 ? -9.565 -7.289 -9.752 1.00 96.62 94 VAL A N 1
ATOM 752 C CA . VAL A 1 94 ? -9.901 -8.404 -10.659 1.00 96.62 94 VAL A CA 1
ATOM 753 C C . VAL A 1 94 ? -10.122 -9.739 -9.955 1.00 96.62 94 VAL A C 1
ATOM 755 O O . VAL A 1 94 ? -10.686 -10.640 -10.555 1.00 96.62 94 VAL A O 1
ATOM 758 N N . ASP A 1 95 ? -9.645 -9.888 -8.722 1.00 97.31 95 ASP A N 1
ATOM 759 C CA . ASP A 1 95 ? -9.578 -11.165 -8.015 1.00 97.31 95 ASP A CA 1
ATOM 760 C C . ASP A 1 95 ? -10.399 -11.078 -6.721 1.00 97.31 95 ASP A C 1
ATOM 762 O O . ASP A 1 95 ? -9.985 -10.434 -5.751 1.00 97.31 95 ASP A O 1
ATOM 766 N N . ALA A 1 96 ? -11.601 -11.662 -6.745 1.00 96.00 96 ALA A N 1
ATOM 767 C CA . ALA A 1 96 ? -12.535 -11.626 -5.624 1.00 96.00 96 ALA A CA 1
ATOM 768 C C . ALA A 1 96 ? -12.008 -12.420 -4.419 1.00 96.00 96 ALA A C 1
ATOM 770 O O . ALA A 1 96 ? -11.989 -11.883 -3.312 1.00 96.00 96 ALA A O 1
ATOM 771 N N . ASP A 1 97 ? -11.471 -13.620 -4.645 1.00 97.12 97 ASP A N 1
ATOM 772 C CA . ASP A 1 97 ? -10.905 -14.467 -3.590 1.00 97.12 97 ASP A CA 1
ATOM 773 C C . ASP A 1 97 ? -9.745 -13.774 -2.874 1.00 97.12 97 ASP A C 1
ATOM 775 O O . ASP A 1 97 ? -9.627 -13.823 -1.646 1.00 97.12 97 ASP A O 1
ATOM 779 N N . TYR A 1 98 ? -8.899 -13.064 -3.626 1.00 95.00 98 TYR A N 1
ATOM 780 C CA . TYR A 1 98 ? -7.820 -12.272 -3.048 1.00 95.00 98 TYR A CA 1
ATOM 781 C C . TYR A 1 98 ? -8.343 -11.149 -2.144 1.00 95.00 98 TYR A C 1
ATOM 783 O O . TYR A 1 98 ? -7.777 -10.925 -1.068 1.00 95.00 98 TYR A O 1
ATOM 791 N N . ARG A 1 99 ? -9.414 -10.446 -2.543 1.00 95.75 99 ARG A N 1
ATOM 792 C CA . ARG A 1 99 ? -10.040 -9.421 -1.689 1.00 95.75 99 ARG A CA 1
ATOM 793 C C . ARG A 1 99 ? -10.598 -10.031 -0.408 1.00 95.75 99 ARG A C 1
ATOM 795 O O . ARG A 1 99 ? -10.318 -9.511 0.672 1.00 95.75 99 ARG A O 1
ATOM 802 N N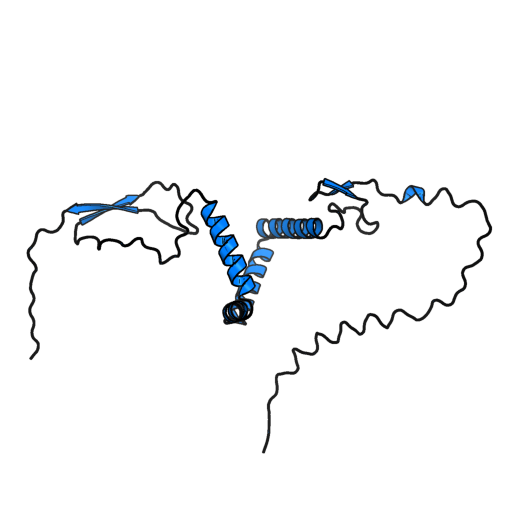 . ASP A 1 100 ? -11.339 -11.126 -0.520 1.00 96.81 100 ASP A N 1
ATOM 803 C CA . ASP A 1 100 ? -12.024 -11.746 0.615 1.00 96.81 100 ASP A CA 1
ATOM 804 C C . ASP A 1 100 ? -11.024 -12.338 1.601 1.00 96.81 100 ASP A C 1
ATOM 806 O O . ASP A 1 100 ? -11.132 -12.145 2.814 1.00 96.81 100 ASP A O 1
ATOM 810 N N . ASN A 1 101 ? -9.971 -12.976 1.090 1.00 97.31 101 ASN A N 1
ATOM 811 C CA . ASN A 1 101 ? -8.870 -13.439 1.918 1.00 97.31 101 ASN A CA 1
ATOM 812 C C . ASN A 1 101 ? -8.180 -12.276 2.648 1.00 97.31 101 ASN A C 1
ATOM 814 O O . ASN A 1 101 ? -7.892 -12.381 3.841 1.00 97.31 101 ASN A O 1
ATOM 818 N N . GLN A 1 102 ? -7.958 -11.142 1.971 1.00 95.38 102 GLN A N 1
ATOM 819 C CA . GLN A 1 102 ? -7.377 -9.960 2.607 1.00 95.38 102 GLN A CA 1
ATOM 820 C C . GLN A 1 102 ? -8.289 -9.407 3.715 1.00 95.38 102 GLN A C 1
ATOM 822 O O . GLN A 1 102 ? -7.797 -9.059 4.791 1.00 95.38 102 GLN A O 1
ATOM 827 N N . ALA A 1 103 ? -9.602 -9.358 3.482 1.00 95.75 103 ALA A N 1
ATOM 828 C CA . ALA A 1 103 ? -10.584 -8.901 4.461 1.00 95.75 103 ALA A CA 1
ATOM 829 C C . ALA A 1 103 ? -10.638 -9.825 5.688 1.00 95.75 103 ALA A C 1
ATOM 831 O O . ALA A 1 103 ? -10.544 -9.346 6.822 1.00 95.75 103 ALA A O 1
ATOM 832 N N . ARG A 1 104 ? -10.692 -11.149 5.482 1.00 97.75 104 ARG A N 1
ATOM 833 C CA . ARG A 1 104 ? -10.648 -12.143 6.569 1.00 97.75 104 ARG A CA 1
ATOM 834 C C . ARG A 1 104 ? -9.356 -12.045 7.372 1.00 97.75 104 ARG A C 1
ATOM 836 O O . ARG A 1 104 ? -9.405 -12.011 8.598 1.00 97.75 104 ARG A O 1
ATOM 843 N N . ALA A 1 105 ? -8.207 -11.936 6.705 1.00 96.75 105 ALA A N 1
ATOM 844 C CA . ALA A 1 105 ? -6.919 -11.793 7.378 1.00 96.75 105 ALA A CA 1
ATOM 845 C C . ALA A 1 105 ? -6.866 -10.530 8.255 1.00 96.75 105 ALA A C 1
ATOM 847 O O . ALA A 1 105 ? -6.431 -10.598 9.403 1.00 96.75 105 ALA A O 1
ATOM 848 N N . GLN A 1 106 ? -7.358 -9.392 7.750 1.00 96.19 106 GLN A N 1
ATOM 849 C CA . GLN A 1 106 ? -7.440 -8.148 8.523 1.00 96.19 106 GLN A CA 1
ATOM 850 C C . GLN A 1 106 ? -8.414 -8.257 9.699 1.00 96.19 106 GLN A C 1
ATOM 852 O O . GLN A 1 106 ? -8.113 -7.769 10.787 1.00 96.19 106 GLN A O 1
ATOM 857 N N . SER A 1 107 ? -9.570 -8.895 9.498 1.00 97.25 107 SER A N 1
ATOM 858 C CA . SER A 1 107 ? -10.551 -9.122 10.560 1.00 97.25 107 SER A CA 1
ATOM 859 C C . SER A 1 107 ? -9.962 -9.980 11.680 1.00 97.25 107 SER A C 1
ATOM 861 O O . SER A 1 107 ? -9.922 -9.550 12.830 1.00 97.25 107 SER A O 1
ATOM 863 N N . ASN A 1 108 ? -9.378 -11.125 11.321 1.00 98.19 108 ASN A N 1
ATOM 864 C CA . ASN A 1 108 ? -8.743 -12.044 12.263 1.00 98.19 108 ASN A CA 1
ATOM 865 C C . ASN A 1 108 ? -7.588 -11.385 13.018 1.00 98.19 108 ASN A C 1
ATOM 867 O O . ASN A 1 108 ? -7.417 -11.613 14.212 1.00 98.19 108 ASN A O 1
ATOM 871 N N . TRP A 1 109 ? -6.790 -10.558 12.339 1.00 97.94 109 TRP A N 1
ATOM 872 C CA . TRP A 1 109 ? -5.709 -9.835 12.994 1.00 97.94 109 TRP A CA 1
ATOM 873 C C . TRP A 1 109 ? -6.245 -8.805 13.998 1.00 97.94 109 TRP A C 1
ATOM 875 O O . TRP A 1 109 ? -5.769 -8.768 15.126 1.00 97.94 109 TRP A O 1
ATOM 885 N N . ARG A 1 110 ? -7.279 -8.025 13.648 1.00 96.75 110 ARG A N 1
ATOM 886 C CA . ARG A 1 110 ? -7.897 -7.067 14.586 1.00 96.75 110 ARG A CA 1
ATOM 887 C C . ARG A 1 110 ? -8.540 -7.759 15.785 1.00 96.75 110 ARG A C 1
ATOM 889 O O . ARG A 1 110 ? -8.396 -7.263 16.893 1.00 96.75 110 ARG A O 1
ATOM 896 N N . ALA A 1 111 ? -9.195 -8.899 15.572 1.00 96.31 111 ALA A N 1
ATOM 897 C CA . ALA A 1 111 ? -9.796 -9.685 16.647 1.00 96.31 111 ALA A CA 1
ATOM 898 C C . ALA A 1 111 ? -8.744 -10.214 17.637 1.00 96.31 111 ALA A C 1
ATOM 900 O O . ALA A 1 111 ? -8.973 -10.207 18.839 1.00 96.31 111 ALA A O 1
ATOM 901 N N . ARG A 1 112 ? -7.569 -10.626 17.141 1.00 97.69 112 ARG A N 1
ATOM 902 C CA . ARG A 1 112 ? -6.449 -11.082 17.985 1.00 97.69 112 ARG A CA 1
ATOM 903 C C . ARG A 1 112 ? -5.667 -9.947 18.642 1.00 97.69 112 ARG A C 1
ATOM 905 O O . ARG A 1 112 ? -4.963 -10.185 19.616 1.00 97.69 112 ARG A O 1
ATOM 912 N N . HIS A 1 113 ? -5.751 -8.737 18.098 1.00 96.38 113 HIS A N 1
ATOM 913 C CA . HIS A 1 113 ? -4.962 -7.586 18.534 1.00 96.38 113 HIS A CA 1
ATOM 914 C C . HIS A 1 113 ? -5.841 -6.339 18.748 1.00 96.38 113 HIS A C 1
ATOM 916 O O . HIS A 1 113 ? -5.607 -5.312 18.099 1.00 96.38 113 HIS A O 1
ATOM 922 N N . PRO A 1 114 ? -6.847 -6.397 19.643 1.00 95.38 114 PRO A N 1
ATOM 923 C CA . PRO A 1 114 ? -7.816 -5.313 19.817 1.00 95.38 114 PRO A CA 1
ATOM 924 C C . PRO A 1 114 ? -7.164 -4.009 20.301 1.00 95.38 114 PRO A C 1
ATOM 926 O O . PRO A 1 114 ? -7.480 -2.932 19.792 1.00 95.38 114 PRO A O 1
ATOM 929 N N . ASP A 1 115 ? -6.185 -4.100 21.205 1.00 95.75 115 ASP A N 1
ATOM 930 C CA . ASP A 1 115 ? -5.532 -2.929 21.805 1.00 95.75 115 ASP A CA 1
ATOM 931 C C . ASP A 1 115 ? -4.327 -2.404 21.019 1.00 95.75 115 ASP A C 1
ATOM 933 O O . ASP A 1 115 ? -3.804 -1.331 21.331 1.00 95.75 115 ASP A O 1
ATOM 937 N N . TYR A 1 116 ? -3.894 -3.108 19.967 1.00 96.44 116 TYR A N 1
ATOM 938 C CA . TYR A 1 116 ? -2.651 -2.783 19.263 1.00 96.44 116 TYR A CA 1
ATOM 939 C C . TYR A 1 116 ? -2.610 -1.331 18.788 1.00 96.44 116 TYR A C 1
ATOM 941 O O . TYR A 1 116 ? -1.619 -0.638 18.987 1.00 96.44 116 TYR A O 1
ATOM 949 N N . TRP A 1 117 ? -3.687 -0.829 18.177 1.00 90.62 117 TRP A N 1
ATOM 950 C CA . TRP A 1 117 ? -3.700 0.540 17.653 1.00 90.62 117 TRP A CA 1
ATOM 951 C C . TRP A 1 117 ? -3.743 1.612 18.742 1.00 90.62 117 TRP A C 1
ATOM 953 O O . TRP A 1 117 ? -3.372 2.758 18.471 1.00 90.62 117 TRP A O 1
ATOM 963 N N . ARG A 1 118 ? -4.230 1.283 19.944 1.00 93.56 118 ARG A N 1
ATOM 964 C CA . ARG A 1 118 ? -4.164 2.180 21.102 1.00 93.56 118 ARG A CA 1
ATOM 965 C C . ARG A 1 118 ? -2.713 2.259 21.577 1.00 93.56 118 ARG A C 1
ATOM 967 O O . ARG A 1 118 ? -2.116 3.328 21.483 1.00 93.56 118 ARG A O 1
ATOM 974 N N . GLN A 1 119 ? -2.122 1.110 21.896 1.00 96.69 119 GLN A N 1
ATOM 975 C CA . GLN A 1 119 ? -0.738 1.000 22.366 1.00 96.69 119 GLN A CA 1
ATOM 976 C C . GLN A 1 119 ? 0.272 1.564 21.357 1.00 96.69 119 GLN A C 1
ATOM 978 O O . GLN A 1 119 ? 1.194 2.291 21.721 1.00 96.69 119 GLN A O 1
ATOM 983 N N . TYR A 1 120 ? 0.088 1.295 20.062 1.00 95.56 120 TYR A N 1
ATOM 984 C CA . TYR A 1 120 ? 0.958 1.821 19.010 1.00 95.56 120 TYR A CA 1
ATOM 985 C C . TYR A 1 120 ? 0.944 3.354 18.973 1.00 95.56 120 TYR A C 1
ATOM 987 O O . TYR A 1 120 ? 1.987 3.975 18.797 1.00 95.56 120 TYR A O 1
ATOM 995 N N . ARG A 1 121 ? -0.221 3.988 19.166 1.00 93.31 121 ARG A N 1
ATOM 996 C CA . ARG A 1 121 ? -0.335 5.455 19.180 1.00 93.31 121 ARG A CA 1
ATOM 997 C C . ARG A 1 121 ? 0.232 6.081 20.451 1.00 93.31 121 ARG A C 1
ATOM 999 O O . ARG A 1 121 ? 0.811 7.157 20.348 1.00 93.31 121 ARG A O 1
ATOM 1006 N N . GLU A 1 122 ? 0.073 5.428 21.598 1.00 94.06 122 GLU A N 1
ATOM 1007 C CA . GLU A 1 122 ? 0.656 5.863 22.876 1.00 94.06 122 GLU A CA 1
ATOM 1008 C C . GLU A 1 122 ? 2.187 5.812 22.831 1.00 94.06 122 GLU A C 1
ATOM 1010 O O . GLU A 1 122 ? 2.855 6.767 23.211 1.00 94.06 122 GLU A O 1
ATOM 1015 N N . THR A 1 123 ? 2.743 4.734 22.277 1.00 96.62 123 THR A N 1
ATOM 1016 C CA . THR A 1 123 ? 4.198 4.526 22.179 1.00 96.62 123 THR A CA 1
ATOM 1017 C C . THR A 1 12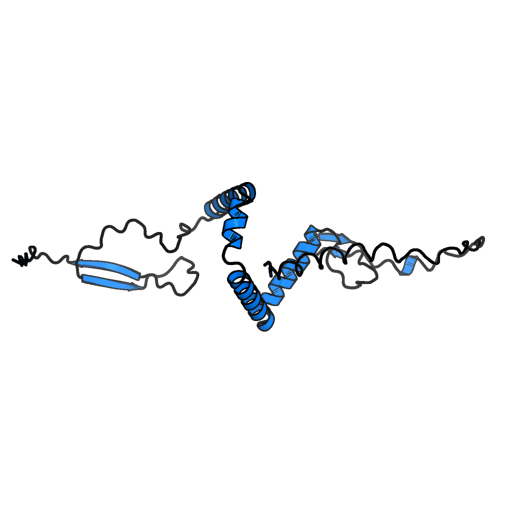3 ? 4.862 5.281 21.023 1.00 96.62 123 THR A C 1
ATOM 1019 O O . THR A 1 123 ? 6.082 5.415 21.007 1.00 96.62 123 THR A O 1
ATOM 1022 N N . HIS A 1 124 ? 4.092 5.790 20.051 1.00 95.94 124 HIS A N 1
ATOM 1023 C CA . HIS A 1 124 ? 4.615 6.516 18.884 1.00 95.94 124 HIS A CA 1
ATOM 1024 C C . HIS A 1 124 ? 3.935 7.891 18.699 1.00 95.94 124 HIS A C 1
ATOM 1026 O O . HIS A 1 124 ? 3.286 8.134 17.669 1.00 95.94 124 HIS A O 1
ATOM 1032 N N . PRO A 1 125 ? 4.101 8.837 19.644 1.00 93.88 125 PRO A N 1
ATOM 1033 C CA . PRO A 1 125 ? 3.454 10.152 19.585 1.00 93.88 125 PRO A CA 1
ATOM 1034 C C . PRO A 1 125 ? 3.859 10.956 18.339 1.00 93.88 125 PRO A C 1
ATOM 1036 O O . PRO A 1 125 ? 2.994 11.488 17.644 1.00 93.88 125 PRO A O 1
ATOM 1039 N N . ALA A 1 126 ? 5.137 10.919 17.947 1.00 95.12 126 ALA A N 1
ATOM 1040 C CA . ALA A 1 126 ? 5.624 11.593 16.739 1.00 95.12 126 ALA A CA 1
ATOM 1041 C C . ALA A 1 126 ? 4.964 11.071 15.443 1.00 95.12 126 ALA A C 1
ATOM 1043 O O . ALA A 1 126 ? 4.738 11.823 14.491 1.00 95.12 126 ALA A O 1
ATOM 1044 N N . TYR A 1 127 ? 4.625 9.774 15.385 1.00 92.81 127 TYR A N 1
ATOM 1045 C CA . TYR A 1 127 ? 3.867 9.212 14.262 1.00 92.81 127 TYR A CA 1
ATOM 1046 C C . TYR A 1 127 ? 2.443 9.774 14.234 1.00 92.81 127 TYR A C 1
ATOM 1048 O O . TYR A 1 127 ? 1.960 10.188 13.175 1.00 92.81 127 TYR A O 1
ATOM 1056 N N . ARG A 1 128 ? 1.779 9.806 15.398 1.00 90.94 128 ARG A N 1
ATOM 1057 C CA . ARG A 1 128 ? 0.422 10.341 15.548 1.00 90.94 128 ARG A CA 1
ATOM 1058 C C . ARG A 1 128 ? 0.368 11.803 15.112 1.00 90.94 128 ARG A C 1
ATOM 1060 O O . ARG A 1 128 ? -0.487 12.149 14.304 1.00 90.94 128 ARG A O 1
ATOM 1067 N N . GLU A 1 129 ? 1.290 12.631 15.587 1.00 92.44 129 GLU A N 1
ATOM 1068 C CA . GLU A 1 129 ? 1.357 14.061 15.268 1.00 92.44 129 GLU A CA 1
ATOM 1069 C C . GLU A 1 129 ? 1.554 14.313 13.774 1.00 92.44 129 GLU A C 1
ATOM 1071 O O . GLU A 1 129 ? 0.771 15.045 13.163 1.00 92.44 129 GLU A O 1
ATOM 1076 N N . ARG A 1 130 ? 2.529 13.636 13.151 1.00 94.62 130 ARG A N 1
ATOM 1077 C CA . ARG A 1 130 ? 2.764 13.738 11.704 1.00 94.62 130 ARG A CA 1
ATOM 1078 C C . ARG A 1 130 ? 1.530 13.326 10.906 1.00 94.62 130 ARG A C 1
ATOM 1080 O O . ARG A 1 130 ? 1.164 13.997 9.942 1.00 94.62 130 ARG A O 1
ATOM 1087 N N . ASN A 1 131 ? 0.877 12.230 11.292 1.00 93.06 131 ASN A N 1
ATOM 1088 C CA . ASN A 1 131 ?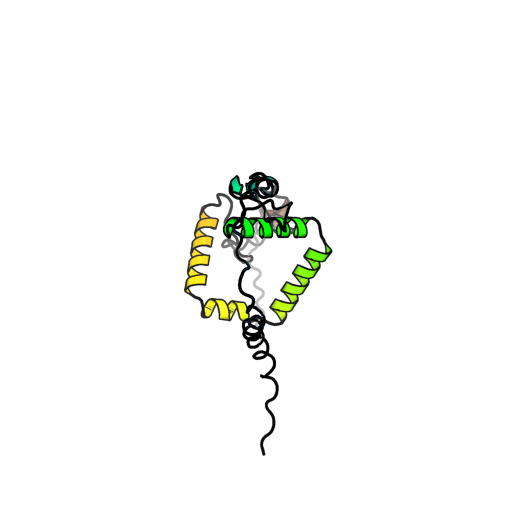 -0.334 11.767 10.619 1.00 93.06 131 ASN A CA 1
ATOM 1089 C C . ASN A 1 131 ? -1.487 12.776 10.761 1.00 93.06 131 ASN A C 1
ATOM 1091 O O . ASN A 1 131 ? -2.165 13.064 9.774 1.00 93.06 131 ASN A O 1
ATOM 1095 N N . CYS A 1 132 ? -1.668 13.362 11.947 1.00 89.69 132 CYS A N 1
ATOM 1096 C CA . CYS A 1 132 ? -2.644 14.426 12.181 1.00 89.69 132 CYS A CA 1
ATOM 1097 C C . CYS A 1 132 ? -2.359 15.666 11.318 1.00 89.69 132 CYS A C 1
ATOM 1099 O O . CYS A 1 132 ? -3.278 16.181 10.684 1.00 89.69 132 CYS A O 1
ATOM 1101 N N . ALA A 1 133 ? -1.104 16.119 11.234 1.00 92.25 133 ALA A N 1
ATOM 1102 C CA . ALA A 1 133 ? -0.715 17.255 10.397 1.00 92.25 133 ALA A CA 1
ATOM 1103 C C . ALA A 1 133 ? -1.006 16.995 8.907 1.00 92.25 133 ALA A C 1
ATOM 1105 O O . ALA A 1 133 ? -1.707 17.777 8.267 1.00 92.25 133 ALA A O 1
ATOM 1106 N N . MET A 1 134 ? -0.587 15.837 8.381 1.00 90.88 134 MET A N 1
ATOM 1107 C CA . MET A 1 134 ? -0.888 15.436 7.000 1.00 90.88 134 MET A CA 1
ATOM 1108 C C . MET A 1 134 ? -2.392 15.259 6.752 1.00 90.88 134 MET A C 1
ATOM 1110 O O . MET A 1 134 ? -2.870 15.404 5.628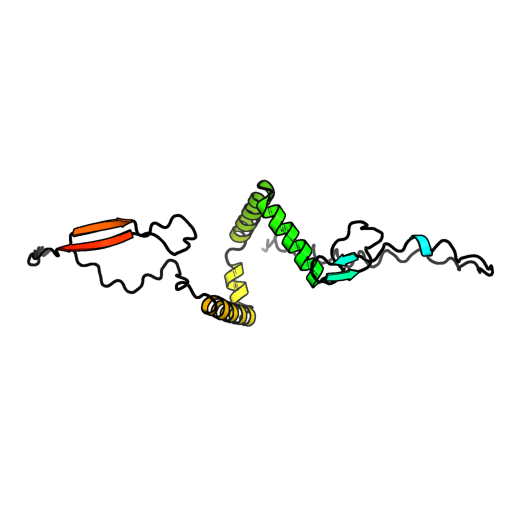 1.00 90.88 134 MET A O 1
ATOM 1114 N N . GLN A 1 135 ? -3.170 14.873 7.765 1.00 87.25 135 GLN A N 1
ATOM 1115 C CA . GLN A 1 135 ? -4.625 14.805 7.644 1.00 87.25 135 GLN A CA 1
ATOM 1116 C C . GLN A 1 135 ? -5.248 16.198 7.556 1.00 87.25 135 GLN A C 1
ATOM 1118 O O . GLN A 1 135 ? -6.111 16.396 6.704 1.00 87.25 135 GLN A O 1
ATOM 1123 N N . ARG A 1 136 ? -4.787 17.161 8.363 1.00 86.12 136 ARG A N 1
ATOM 1124 C CA . ARG A 1 136 ? -5.227 18.562 8.275 1.00 86.12 136 ARG A CA 1
ATOM 1125 C C . ARG A 1 136 ? -4.933 19.152 6.904 1.00 86.12 136 ARG A C 1
ATOM 1127 O O . ARG A 1 136 ? -5.839 19.694 6.289 1.00 86.12 136 ARG A O 1
ATOM 1134 N N . GLU A 1 137 ? -3.722 18.960 6.387 1.00 88.81 137 GLU A N 1
ATOM 1135 C CA . GLU A 1 137 ? -3.347 19.429 5.050 1.00 88.81 137 GLU A CA 1
ATOM 1136 C C . GLU A 1 137 ? -4.239 18.808 3.964 1.00 88.81 137 GLU A C 1
ATOM 1138 O O . GLU A 1 137 ? -4.811 19.511 3.133 1.00 88.81 137 GLU A O 1
ATOM 1143 N N . ARG A 1 138 ? -4.437 17.483 3.993 1.00 87.38 138 ARG A N 1
ATOM 1144 C CA . ARG A 1 138 ? -5.316 16.802 3.029 1.00 87.38 138 ARG A CA 1
ATOM 1145 C C . ARG A 1 138 ? -6.765 17.265 3.119 1.00 87.38 138 ARG A C 1
ATOM 1147 O O . ARG A 1 138 ? -7.425 17.301 2.086 1.00 87.38 138 ARG A O 1
ATOM 1154 N N . ASN A 1 139 ? -7.255 17.569 4.317 1.00 85.12 139 ASN A N 1
ATOM 1155 C CA . ASN A 1 139 ? -8.604 18.084 4.519 1.00 85.12 139 ASN A CA 1
ATOM 1156 C C . ASN A 1 139 ? -8.720 19.535 4.035 1.00 85.12 139 ASN A C 1
ATOM 1158 O O . ASN A 1 139 ? -9.685 19.848 3.355 1.00 85.12 139 ASN A O 1
ATOM 1162 N N . ALA A 1 140 ? -7.721 20.383 4.296 1.00 82.06 140 ALA A N 1
ATOM 1163 C CA . ALA A 1 140 ? -7.684 21.768 3.823 1.00 82.06 140 ALA A CA 1
ATOM 1164 C C . ALA A 1 140 ? -7.613 21.865 2.290 1.00 82.06 140 ALA A C 1
ATOM 1166 O O . ALA A 1 140 ? -8.210 22.752 1.693 1.00 82.06 140 ALA A O 1
ATOM 1167 N N . ARG A 1 141 ? -6.931 20.917 1.630 1.00 83.19 141 ARG A N 1
ATOM 1168 C CA . ARG A 1 141 ? -6.888 20.824 0.158 1.00 83.19 141 ARG A CA 1
ATOM 1169 C C . ARG A 1 141 ? -8.203 20.346 -0.468 1.00 83.19 141 ARG A C 1
ATOM 1171 O O . ARG A 1 141 ? -8.295 20.306 -1.693 1.00 83.19 141 ARG A O 1
ATOM 1178 N N . ARG A 1 142 ? -9.196 19.928 0.325 1.00 75.12 142 ARG A N 1
ATOM 1179 C CA . ARG A 1 142 ? -10.521 19.569 -0.192 1.00 75.12 142 ARG A CA 1
ATOM 1180 C C . ARG A 1 142 ? -11.412 20.804 -0.163 1.00 75.12 142 ARG A C 1
ATOM 1182 O O . ARG A 1 142 ? -11.733 21.313 0.900 1.00 75.12 142 ARG A O 1
ATOM 1189 N N . SER A 1 143 ? -11.852 21.231 -1.340 1.00 61.12 143 SER A N 1
ATOM 1190 C CA . SER A 1 143 ? -12.817 22.317 -1.548 1.00 61.12 143 SER A CA 1
ATOM 1191 C C . SER A 1 143 ? -14.279 21.907 -1.297 1.00 61.12 143 SER A C 1
ATOM 1193 O O . SER A 1 143 ? -15.169 22.741 -1.406 1.00 61.12 143 SER A O 1
ATOM 1195 N N . SER A 1 144 ? -14.548 20.644 -0.947 1.00 60.31 144 SER A N 1
ATOM 1196 C CA . SER A 1 144 ? -15.898 20.121 -0.705 1.00 60.31 144 SER A CA 1
ATOM 1197 C C . SER A 1 144 ? -16.034 19.546 0.705 1.00 60.31 144 SER A C 1
ATOM 1199 O O . SER A 1 144 ? -15.283 18.630 1.045 1.00 60.31 144 SER A O 1
ATOM 1201 N N . SER A 1 145 ? -17.037 20.058 1.425 1.00 58.91 145 SER A N 1
ATOM 1202 C CA . SER A 1 145 ? -17.659 19.629 2.689 1.00 58.91 145 SER A CA 1
ATOM 1203 C C . SER A 1 145 ? -16.746 19.225 3.863 1.00 58.91 145 SER A C 1
ATOM 1205 O O . SER A 1 145 ? -15.777 18.481 3.695 1.00 58.91 145 SER A O 1
ATOM 1207 N N . PRO A 1 146 ? -17.090 19.629 5.103 1.00 60.00 146 PRO A N 1
ATOM 1208 C CA . PRO A 1 146 ? -16.437 19.115 6.301 1.00 60.00 146 PRO A CA 1
ATOM 1209 C C . PRO A 1 146 ? -16.397 17.584 6.284 1.00 60.00 146 PRO A C 1
ATOM 1211 O O . PRO A 1 146 ? -17.392 16.927 5.972 1.00 60.00 146 PRO A O 1
ATOM 1214 N N . VAL A 1 147 ? -15.244 17.002 6.626 1.00 61.19 147 VAL A N 1
ATOM 1215 C CA . VAL A 1 147 ? -15.155 15.559 6.875 1.00 61.19 147 VAL A CA 1
ATOM 1216 C C . VAL A 1 147 ? -15.921 15.291 8.166 1.00 61.19 147 VAL A C 1
ATOM 1218 O O . VAL A 1 147 ? -15.361 15.408 9.255 1.00 61.19 147 VAL A O 1
ATOM 1221 N N . ALA A 1 148 ? -17.210 14.988 8.038 1.00 57.56 148 ALA A N 1
ATOM 1222 C CA . ALA A 1 148 ? -18.047 14.631 9.167 1.00 57.56 148 ALA A CA 1
ATOM 1223 C C . ALA A 1 148 ? -17.537 13.317 9.772 1.00 57.56 148 ALA A C 1
ATOM 1225 O O . ALA A 1 148 ? -17.375 12.306 9.080 1.00 57.56 148 ALA A O 1
ATOM 1226 N N . ASN A 1 149 ? -17.260 13.344 11.074 1.00 51.78 149 ASN A N 1
ATOM 1227 C CA . ASN A 1 149 ? -17.315 12.126 11.870 1.00 51.78 149 ASN A CA 1
ATOM 1228 C C . ASN A 1 149 ? -18.798 11.738 12.005 1.00 51.78 149 ASN A C 1
ATOM 1230 O O . ASN A 1 149 ? -19.644 12.626 11.915 1.00 51.78 149 ASN A O 1
ATOM 1234 N N . MET A 1 150 ? -19.127 10.457 12.195 1.00 48.56 150 MET A N 1
ATOM 1235 C CA . MET A 1 150 ? -20.532 10.000 12.192 1.00 48.56 150 MET A CA 1
ATOM 1236 C C . MET A 1 150 ? -21.427 10.762 13.187 1.00 48.56 150 MET A C 1
ATOM 1238 O O . MET A 1 150 ? -22.623 10.877 12.951 1.00 48.56 150 MET A O 1
ATOM 1242 N N . ASP A 1 151 ? -20.828 11.343 14.229 1.00 50.66 151 ASP A N 1
ATOM 1243 C CA . ASP A 1 151 ? -21.519 12.050 15.312 1.00 50.66 151 ASP A CA 1
ATOM 1244 C C . ASP A 1 151 ? -21.517 13.583 15.160 1.00 50.66 151 ASP A C 1
ATOM 1246 O O . ASP A 1 151 ? -21.986 14.302 16.039 1.00 50.66 151 ASP A O 1
ATOM 1250 N N . ALA A 1 152 ? -20.978 14.122 14.061 1.00 48.94 152 ALA A N 1
ATOM 1251 C CA . ALA A 1 152 ? -20.978 15.559 13.804 1.00 48.94 152 ALA A CA 1
ATOM 1252 C C . ALA A 1 152 ? -22.306 15.984 13.162 1.00 48.94 152 ALA A C 1
ATOM 1254 O O . ALA A 1 152 ? -22.358 16.326 11.981 1.00 48.94 152 ALA A O 1
ATOM 1255 N N . SER A 1 153 ? -23.386 15.973 13.943 1.00 52.59 153 SER A N 1
ATOM 1256 C CA . SER A 1 153 ? -24.523 16.831 13.608 1.00 52.59 153 SER A CA 1
ATOM 1257 C C . SER A 1 153 ? -24.086 18.278 13.874 1.00 52.59 153 SER A C 1
ATOM 1259 O O . SER A 1 153 ? -23.537 18.536 14.950 1.00 52.59 153 SER A O 1
ATOM 1261 N N . PRO A 1 154 ? -24.283 19.243 12.951 1.00 55.31 154 PRO A N 1
ATOM 1262 C CA . PRO A 1 154 ? -24.269 20.646 13.362 1.00 55.31 154 PRO A CA 1
ATOM 1263 C C . PRO A 1 154 ? -25.244 20.799 14.541 1.00 55.31 154 PRO A C 1
ATOM 1265 O O . PRO A 1 154 ? -26.172 19.990 14.618 1.00 55.31 154 PRO A O 1
ATOM 1268 N N . PRO A 1 155 ? -25.054 21.764 15.462 1.00 51.88 155 PRO A N 1
ATOM 1269 C CA . PRO A 1 155 ? -25.998 21.997 16.547 1.00 51.88 155 PRO A CA 1
ATOM 1270 C C . PRO A 1 155 ? -27.385 22.192 15.933 1.00 51.88 155 PRO A C 1
ATOM 1272 O O . PRO A 1 155 ? -27.706 23.254 15.404 1.00 51.88 155 PRO A O 1
ATOM 1275 N N . LEU A 1 156 ? -28.177 21.124 15.905 1.00 55.69 156 LEU A N 1
ATOM 1276 C CA . LEU A 1 156 ? -29.556 21.192 15.491 1.00 55.69 156 LEU A CA 1
ATOM 1277 C C . LEU A 1 156 ? -30.196 21.958 16.633 1.00 55.69 156 LEU A C 1
ATOM 1279 O O . LEU A 1 156 ? -30.280 21.454 17.754 1.00 55.69 156 LEU A O 1
ATOM 1283 N N . HIS A 1 157 ? -30.616 23.191 16.363 1.00 59.34 157 HIS A N 1
ATOM 1284 C CA . HIS A 1 157 ? -31.725 23.739 17.125 1.00 59.34 157 HIS A CA 1
ATOM 1285 C C . HIS A 1 157 ? -32.782 22.629 17.177 1.00 59.34 157 HIS A C 1
ATOM 1287 O O . HIS A 1 157 ? -33.088 22.082 16.109 1.00 59.34 157 HIS A O 1
ATOM 1293 N N . PRO A 1 158 ? -33.252 22.216 18.371 1.00 61.88 158 PRO A N 1
ATOM 1294 C CA . PRO A 1 158 ? -34.260 21.175 18.476 1.00 61.88 158 PRO A CA 1
ATOM 1295 C C . PRO A 1 158 ? -35.364 21.487 17.473 1.00 61.88 158 PRO A C 1
ATOM 1297 O O . PRO A 1 158 ? -35.922 22.586 17.501 1.00 61.88 158 PRO A O 1
ATOM 1300 N N . LEU A 1 159 ? -35.602 20.571 16.531 1.00 64.19 159 LEU A N 1
ATOM 1301 C CA . LEU A 1 159 ? -36.693 20.721 15.578 1.00 64.19 159 LEU A CA 1
ATOM 1302 C C . LEU A 1 159 ? -37.957 20.943 16.409 1.00 64.19 159 LEU A C 1
ATOM 1304 O O . LEU A 1 159 ? -38.281 20.116 17.264 1.00 64.19 159 LEU A O 1
ATOM 1308 N N . ALA A 1 160 ? -38.615 22.088 16.224 1.00 64.12 160 ALA A N 1
ATOM 1309 C CA . ALA A 1 160 ? -39.828 22.395 16.968 1.00 64.12 160 ALA A CA 1
ATOM 1310 C C . ALA A 1 160 ? -40.838 21.256 16.765 1.00 64.12 160 ALA A C 1
ATOM 1312 O O . ALA A 1 160 ? -40.911 20.670 15.685 1.00 64.12 160 ALA A O 1
ATOM 1313 N N . SER A 1 161 ? -41.619 20.904 17.783 1.00 60.41 161 SER A N 1
ATOM 1314 C CA . SER A 1 161 ? -42.707 19.946 17.562 1.00 60.41 161 SER A CA 1
ATOM 1315 C C . SER A 1 161 ? -43.628 20.498 16.463 1.00 60.41 161 SER A C 1
ATOM 1317 O O . SER A 1 161 ? -43.913 21.695 16.459 1.00 60.41 161 SER A O 1
ATOM 1319 N N . GLY A 1 162 ? -44.020 19.682 15.483 1.00 67.62 162 GLY A N 1
ATOM 1320 C CA . GLY A 1 162 ? -44.786 20.147 14.322 1.00 67.62 162 GLY A CA 1
ATOM 1321 C C . GLY A 1 162 ? -44.879 19.137 13.183 1.00 67.62 162 GLY A C 1
ATOM 1322 O O . GLY A 1 162 ? -44.343 18.031 13.263 1.00 67.62 162 GLY A O 1
ATOM 1323 N N . PHE A 1 163 ? -45.588 19.519 12.120 1.00 63.53 163 PHE A N 1
ATOM 1324 C CA . PHE A 1 163 ? -45.761 18.690 10.925 1.00 63.53 163 PHE A CA 1
ATOM 1325 C C . PHE A 1 163 ? -44.657 18.962 9.898 1.00 63.53 163 PHE A C 1
ATOM 1327 O O . PHE A 1 163 ? -44.354 20.116 9.584 1.00 63.53 163 PHE A O 1
ATOM 1334 N N . TYR A 1 164 ? -44.089 17.888 9.347 1.00 69.25 164 TYR A N 1
ATOM 1335 C CA . TYR A 1 164 ? -42.919 17.924 8.472 1.00 69.25 164 TYR A CA 1
ATOM 1336 C C . TYR A 1 164 ? -43.165 17.173 7.161 1.00 69.25 164 TYR A C 1
ATOM 1338 O O . TYR A 1 164 ? -43.725 16.078 7.173 1.00 69.25 164 TYR A O 1
ATOM 1346 N N . ILE A 1 165 ? -42.688 17.719 6.036 1.00 60.56 165 ILE A N 1
ATOM 1347 C CA . ILE A 1 165 ? -42.607 16.991 4.755 1.00 60.56 165 ILE A CA 1
ATOM 1348 C C . ILE A 1 165 ? -41.161 16.577 4.492 1.00 60.56 165 ILE A C 1
ATOM 1350 O O . ILE A 1 165 ? -40.249 17.401 4.565 1.00 60.56 165 ILE A O 1
ATOM 1354 N N . LEU A 1 166 ? -40.975 15.311 4.113 1.00 62.19 166 LEU A N 1
ATOM 1355 C CA . LEU A 1 166 ? -39.711 14.757 3.631 1.00 62.19 166 LEU A CA 1
ATOM 1356 C C . LEU A 1 166 ? -39.645 14.871 2.104 1.00 62.19 166 LEU A C 1
ATOM 1358 O O . LEU A 1 166 ? -40.421 14.234 1.392 1.00 62.19 166 LEU A O 1
ATOM 1362 N N . ARG A 1 167 ? -38.701 15.662 1.585 1.00 59.62 167 ARG A N 1
ATOM 1363 C CA . ARG A 1 167 ? -38.398 15.723 0.144 1.00 59.62 167 ARG A CA 1
ATOM 1364 C C . ARG A 1 167 ? -37.033 15.104 -0.133 1.00 59.62 167 ARG A C 1
ATOM 1366 O O . ARG A 1 167 ? -36.092 15.315 0.626 1.00 59.62 167 ARG A O 1
ATOM 1373 N N . ARG A 1 168 ? -36.900 14.373 -1.240 1.00 52.88 168 ARG A N 1
ATOM 1374 C CA . ARG A 1 168 ? -35.609 13.833 -1.693 1.00 52.88 168 ARG A CA 1
ATOM 1375 C C . ARG A 1 168 ? -34.712 14.987 -2.147 1.00 52.88 168 ARG A C 1
ATOM 1377 O O . ARG A 1 168 ? -35.091 15.715 -3.062 1.00 52.88 168 ARG A O 1
ATOM 1384 N N . ALA A 1 169 ? -33.555 15.169 -1.515 1.00 61.84 169 ALA A N 1
ATOM 1385 C CA . ALA A 1 169 ? -32.588 16.172 -1.947 1.00 61.84 169 ALA A CA 1
ATOM 1386 C C . ALA A 1 169 ? -31.728 15.605 -3.089 1.00 61.84 169 ALA A C 1
ATOM 1388 O O . ALA A 1 169 ? -31.309 14.448 -3.050 1.00 61.84 169 ALA A O 1
ATOM 1389 N N . VAL A 1 170 ? -31.480 16.407 -4.126 1.00 57.34 170 VAL A N 1
ATOM 1390 C CA . VAL A 1 170 ? -30.568 16.047 -5.222 1.00 57.34 170 VAL A CA 1
ATOM 1391 C C . VAL A 1 170 ? -29.138 16.283 -4.723 1.00 57.34 170 VAL A C 1
ATOM 1393 O O . VAL A 1 170 ? -28.777 17.410 -4.397 1.00 57.34 170 VAL A O 1
ATOM 1396 N N . GLU A 1 171 ? -28.345 15.221 -4.576 1.00 58.59 171 GLU A N 1
ATOM 1397 C CA . GLU A 1 171 ? -27.030 15.285 -3.922 1.00 58.59 171 GLU A CA 1
ATOM 1398 C C . GLU A 1 171 ? -25.934 15.891 -4.815 1.00 58.59 171 GLU A C 1
ATOM 1400 O O . GLU A 1 171 ? -25.766 15.502 -5.969 1.00 58.59 171 GLU A O 1
ATOM 1405 N N . THR A 1 172 ? -25.103 16.765 -4.235 1.00 54.19 172 THR A N 1
ATOM 1406 C CA . THR A 1 172 ? -23.760 17.136 -4.732 1.00 54.19 172 THR A CA 1
ATOM 1407 C C . THR A 1 172 ? -22.638 16.541 -3.859 1.00 54.19 172 THR A C 1
ATOM 1409 O O . THR A 1 172 ? -21.519 17.054 -3.834 1.00 54.19 172 THR A O 1
ATOM 1412 N N . GLY A 1 173 ? -22.911 15.460 -3.112 1.00 59.91 173 GLY A N 1
ATOM 1413 C CA . GLY A 1 173 ? -21.998 14.891 -2.111 1.00 59.91 173 GLY A CA 1
ATOM 1414 C C . GLY A 1 173 ? -21.795 13.378 -2.231 1.00 59.91 173 GLY A C 1
ATOM 1415 O O . GLY A 1 173 ? -22.670 12.653 -2.683 1.00 59.91 173 GLY A O 1
ATOM 1416 N N . ILE A 1 174 ? -20.616 12.894 -1.821 1.00 51.81 174 ILE A N 1
ATOM 1417 C CA . ILE A 1 174 ? -20.249 11.469 -1.860 1.00 51.81 174 ILE A CA 1
ATOM 1418 C C . ILE A 1 174 ? -20.531 10.830 -0.496 1.00 51.81 174 ILE A C 1
ATOM 1420 O O . ILE A 1 174 ? -19.766 11.012 0.454 1.00 51.81 174 ILE A O 1
ATOM 1424 N N . ALA A 1 175 ? -21.585 10.022 -0.417 1.00 54.16 175 ALA A N 1
ATOM 1425 C CA . ALA A 1 175 ? -21.833 9.127 0.705 1.00 54.16 175 ALA A CA 1
ATOM 1426 C C . ALA A 1 175 ? -20.985 7.853 0.589 1.00 54.16 175 ALA A C 1
ATOM 1428 O O . ALA A 1 175 ? -20.902 7.232 -0.470 1.00 54.16 175 ALA A O 1
ATOM 1429 N N . LYS A 1 176 ? -20.348 7.427 1.687 1.00 50.25 176 LYS A N 1
ATOM 1430 C CA . LYS A 1 176 ? -19.527 6.202 1.695 1.00 50.25 176 LYS A CA 1
ATOM 1431 C C . LYS A 1 176 ? -20.375 4.913 1.720 1.00 50.25 176 LYS A C 1
ATOM 1433 O O . LYS A 1 176 ? -19.852 3.868 1.350 1.00 50.25 176 LYS A O 1
ATOM 1438 N N . MET A 1 177 ? -21.655 4.992 2.105 1.00 46.25 177 MET A N 1
ATOM 1439 C CA . MET A 1 177 ? -22.718 3.984 1.919 1.00 46.25 177 MET A CA 1
ATOM 1440 C C . MET A 1 177 ? -24.093 4.651 2.062 1.00 46.25 177 MET A C 1
ATOM 1442 O O . MET A 1 177 ? -24.197 5.559 2.880 1.00 46.25 177 MET A O 1
ATOM 1446 N N . ASN A 1 178 ? -25.099 4.163 1.316 1.00 46.00 178 ASN A N 1
ATOM 1447 C CA . ASN A 1 178 ? -26.560 4.344 1.463 1.00 46.00 178 ASN A CA 1
ATOM 1448 C C . ASN A 1 178 ? -27.042 5.566 2.274 1.00 46.00 1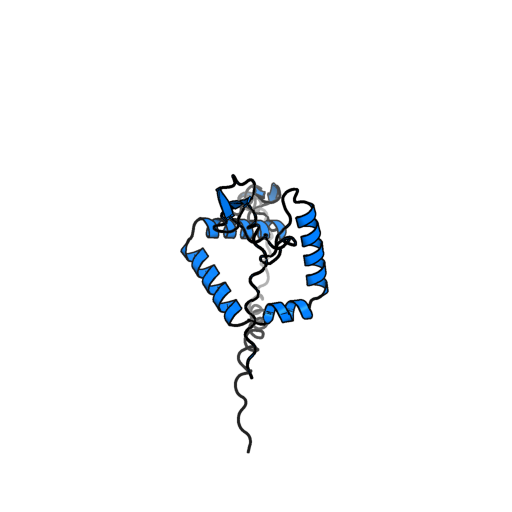78 ASN A C 1
ATOM 1450 O O . ASN A 1 178 ? -27.893 5.420 3.150 1.00 46.00 178 ASN A O 1
ATOM 1454 N N . ALA A 1 179 ? -26.521 6.764 2.004 1.00 51.59 179 ALA A N 1
ATOM 1455 C CA . ALA A 1 179 ? -27.065 7.975 2.600 1.00 51.59 179 ALA A CA 1
ATOM 1456 C C . ALA A 1 179 ? -28.216 8.451 1.718 1.00 51.59 179 ALA A C 1
ATOM 1458 O O . ALA A 1 179 ? -28.087 8.508 0.498 1.00 51.59 179 ALA A O 1
ATOM 1459 N N . CYS A 1 180 ? -29.354 8.740 2.341 1.00 55.50 180 CYS A N 1
ATOM 1460 C CA . CYS A 1 180 ? -30.459 9.425 1.696 1.00 55.50 180 CYS A CA 1
ATOM 1461 C C . CYS A 1 180 ? -30.483 10.842 2.255 1.00 55.50 180 CYS A C 1
ATOM 1463 O O . CYS A 1 180 ? -30.834 11.042 3.419 1.00 55.50 180 CYS A O 1
ATOM 1465 N N . THR A 1 181 ? -30.083 11.821 1.449 1.00 56.94 181 THR A N 1
ATOM 1466 C CA . THR A 1 181 ? -30.240 13.220 1.841 1.00 56.94 181 THR A CA 1
ATOM 1467 C C . THR A 1 181 ? -31.716 13.617 1.715 1.00 56.94 181 THR A C 1
ATOM 1469 O O . THR A 1 181 ? -32.296 13.574 0.626 1.00 56.94 181 THR A O 1
ATOM 1472 N N . VAL A 1 182 ? -32.337 14.002 2.833 1.00 58.97 182 VAL A N 1
ATOM 1473 C CA . VAL A 1 182 ? -33.730 14.473 2.886 1.00 58.97 182 VAL A CA 1
ATOM 1474 C C . VAL A 1 182 ? -33.786 15.943 3.285 1.00 58.97 182 VAL A C 1
ATOM 1476 O O . VAL A 1 182 ? -33.084 16.380 4.193 1.00 58.97 182 VAL A O 1
ATOM 1479 N N . HIS A 1 183 ? -34.632 16.710 2.604 1.00 60.09 183 HIS A N 1
ATOM 1480 C CA . HIS A 1 183 ? -34.991 18.062 3.010 1.00 60.09 183 HIS A CA 1
ATOM 1481 C C . HIS A 1 183 ? -36.247 17.993 3.879 1.00 60.09 183 HIS A C 1
ATOM 1483 O O . HIS A 1 183 ? -37.279 17.492 3.427 1.00 60.09 183 HIS A O 1
ATOM 1489 N N . ILE A 1 184 ? -36.151 18.504 5.105 1.00 65.19 184 ILE A N 1
ATOM 1490 C CA . ILE A 1 184 ? -37.241 18.566 6.080 1.00 65.19 184 ILE A CA 1
ATOM 1491 C C . ILE A 1 184 ? -37.702 20.026 6.169 1.00 65.19 184 ILE A C 1
ATOM 1493 O O . ILE A 1 184 ? -36.901 20.899 6.489 1.00 65.19 184 ILE A O 1
ATOM 1497 N N . ALA A 1 185 ? -38.972 20.299 5.859 1.00 61.66 185 ALA A N 1
ATOM 1498 C CA . ALA A 1 185 ? -39.576 21.632 5.980 1.00 61.66 185 ALA A CA 1
ATOM 1499 C C . ALA A 1 185 ? -40.737 21.611 6.986 1.00 61.66 185 ALA A C 1
ATOM 1501 O O . ALA A 1 185 ? -41.536 20.673 6.960 1.00 61.66 185 ALA A O 1
ATOM 1502 N N . VAL A 1 186 ? -40.824 22.633 7.847 1.00 63.34 186 VAL A N 1
ATOM 1503 C CA . VAL A 1 186 ? -41.923 22.828 8.812 1.00 63.34 186 VAL A CA 1
ATOM 1504 C C . VAL A 1 186 ? -43.148 23.363 8.071 1.00 63.34 186 VAL A C 1
ATOM 1506 O O . VAL A 1 186 ? -43.042 24.372 7.377 1.00 63.34 186 VAL A O 1
ATOM 1509 N N . LEU A 1 187 ? -44.302 22.713 8.230 1.00 61.03 187 LEU A N 1
ATOM 1510 C CA . LEU A 1 187 ? -45.574 23.207 7.689 1.00 61.03 187 LEU A CA 1
ATOM 1511 C C . LEU A 1 187 ? -46.334 24.090 8.687 1.00 61.03 187 LEU A C 1
ATOM 1513 O O . LEU A 1 187 ? -46.973 25.056 8.279 1.00 61.03 187 LEU A O 1
ATOM 1517 N N . SER A 1 188 ? -46.254 23.773 9.984 1.00 58.03 188 SER A N 1
ATOM 1518 C CA . SER A 1 188 ? -46.855 24.553 11.075 1.00 58.03 188 SER A CA 1
ATOM 1519 C C . SER A 1 188 ? -46.420 24.015 12.447 1.00 58.03 188 SER A C 1
ATOM 1521 O O . SER A 1 188 ? -46.270 22.804 12.633 1.00 58.03 188 SER A O 1
ATOM 1523 N N . THR A 1 189 ? -46.207 24.914 13.414 1.00 54.44 189 THR A N 1
ATOM 1524 C CA . THR A 1 189 ? -46.054 24.575 14.839 1.00 54.44 189 THR A CA 1
ATOM 1525 C C . THR A 1 189 ? -47.442 24.368 15.456 1.00 54.44 189 THR A C 1
ATOM 1527 O O . THR A 1 189 ? -48.354 25.133 15.128 1.00 54.44 189 THR A O 1
ATOM 1530 N N . PRO A 1 190 ? -47.658 23.386 16.350 1.00 51.88 190 PRO A N 1
ATOM 1531 C CA . PRO A 1 190 ? -48.905 23.281 17.084 1.00 51.88 190 PRO A CA 1
ATOM 1532 C C . PRO A 1 190 ? -48.973 24.472 18.042 1.00 51.88 190 PRO A C 1
ATOM 1534 O O . PRO A 1 190 ? -48.330 24.487 19.088 1.00 51.88 190 PRO A O 1
ATOM 1537 N N . ASN A 1 191 ? -49.735 25.498 17.668 1.00 55.66 191 ASN A N 1
ATOM 1538 C CA . ASN A 1 191 ? -50.192 26.511 18.608 1.00 55.66 191 ASN A CA 1
ATOM 1539 C C . ASN A 1 191 ? -51.233 25.849 19.517 1.00 55.66 191 ASN A C 1
ATOM 1541 O O . ASN A 1 191 ? -52.428 25.888 19.243 1.00 55.66 191 ASN A O 1
ATOM 1545 N N . GLY A 1 192 ? -50.763 25.194 20.573 1.00 59.28 192 GLY A N 1
ATOM 1546 C CA . GLY A 1 192 ? -51.590 24.703 21.667 1.00 59.28 192 GLY A CA 1
ATOM 1547 C C . GLY A 1 192 ? -50.864 24.965 22.986 1.00 59.28 192 GLY A C 1
ATOM 1548 O O . GLY A 1 192 ? -49.667 24.681 23.062 1.00 59.28 192 GLY A O 1
ATOM 1549 N N . PRO A 1 193 ? -51.525 25.539 24.008 1.00 54.56 193 PRO A N 1
ATOM 1550 C CA . PRO A 1 193 ? -50.890 25.751 25.304 1.00 54.56 193 PRO A CA 1
ATOM 1551 C C . PRO A 1 193 ? -50.489 24.406 25.939 1.00 54.56 193 PRO A C 1
ATOM 1553 O O . PRO A 1 193 ? -51.093 23.376 25.629 1.00 54.56 193 PRO A O 1
ATOM 1556 N N . PRO A 1 194 ? -49.470 24.392 26.820 1.00 49.53 194 PRO A N 1
ATOM 1557 C CA . PRO A 1 194 ? -48.948 23.160 27.398 1.00 49.53 194 PRO A CA 1
ATOM 1558 C C . PRO A 1 194 ? -50.028 22.455 28.224 1.00 49.53 194 PRO A C 1
ATOM 1560 O O . PRO A 1 194 ? -50.520 23.005 29.210 1.00 49.53 194 PRO A O 1
ATOM 1563 N N . ILE A 1 195 ? -50.370 21.223 27.842 1.00 52.56 195 ILE A N 1
ATOM 1564 C CA . ILE A 1 195 ? -51.155 20.318 28.684 1.00 52.56 1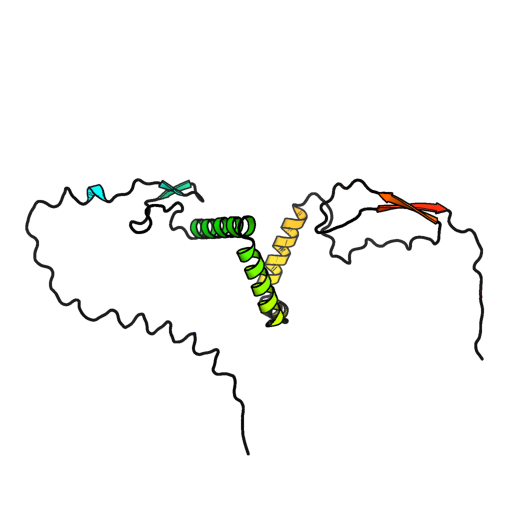95 ILE A CA 1
ATOM 1565 C C . ILE A 1 195 ? -50.281 19.986 29.897 1.00 52.56 195 ILE A C 1
ATOM 1567 O O . ILE A 1 195 ? -49.261 19.306 29.783 1.00 52.56 195 ILE A O 1
ATOM 1571 N N . ARG A 1 196 ? -50.641 20.546 31.054 1.00 52.00 196 ARG A N 1
ATOM 1572 C CA . ARG A 1 196 ? -50.031 20.224 32.344 1.00 52.00 196 ARG A CA 1
ATOM 1573 C C . ARG A 1 196 ? -50.760 19.021 32.925 1.00 52.00 196 ARG A C 1
ATOM 1575 O O . ARG A 1 196 ? -51.722 19.195 33.664 1.00 52.00 196 ARG A O 1
ATOM 1582 N N . ASP A 1 197 ? -50.265 17.826 32.644 1.00 44.19 197 ASP A N 1
ATOM 1583 C CA . ASP A 1 197 ? -50.677 16.650 33.403 1.00 44.19 197 ASP A CA 1
ATOM 1584 C C . ASP A 1 197 ? -49.811 16.554 34.663 1.00 44.19 197 ASP A C 1
ATOM 1586 O O . ASP A 1 197 ? -48.763 15.910 34.705 1.00 44.19 197 ASP A O 1
ATOM 1590 N N . CYS A 1 198 ? -50.245 17.269 35.702 1.00 45.31 198 CYS A N 1
ATOM 1591 C CA . CYS A 1 198 ? -49.806 17.027 37.068 1.00 45.31 198 CYS A CA 1
ATOM 1592 C C . CYS A 1 198 ? -50.369 15.675 37.517 1.00 45.31 198 CYS A C 1
ATOM 1594 O O . CYS A 1 198 ? -51.582 15.525 37.662 1.00 45.31 198 CYS A O 1
ATOM 1596 N N . LYS A 1 199 ? -49.496 14.710 37.802 1.00 34.97 199 LYS A N 1
ATOM 1597 C CA . LYS A 1 199 ? -49.838 13.604 38.695 1.00 34.97 199 LYS A CA 1
ATOM 1598 C C . LYS A 1 199 ? -48.765 13.507 39.767 1.00 34.97 199 LYS A C 1
ATOM 1600 O O . LYS A 1 199 ? -47.702 12.934 39.552 1.00 34.97 199 LYS A O 1
ATOM 1605 N N . GLU A 1 200 ? -49.042 14.153 40.895 1.00 39.59 200 GLU A N 1
ATOM 1606 C CA . GLU A 1 200 ? -48.347 13.886 42.149 1.00 39.59 200 GLU A CA 1
ATOM 1607 C C . GLU A 1 200 ? -48.589 12.422 42.536 1.00 39.59 200 GLU A C 1
ATOM 1609 O O . GLU A 1 200 ? -49.710 11.918 42.429 1.00 39.59 200 GLU A O 1
ATOM 1614 N N . MET A 1 201 ? -47.532 11.739 42.968 1.00 32.34 201 MET A N 1
ATOM 1615 C CA . MET A 1 201 ? -47.653 10.515 43.752 1.00 32.34 201 MET A CA 1
ATOM 1616 C C . MET A 1 201 ? -47.359 10.868 45.205 1.00 32.34 201 MET A C 1
ATOM 1618 O O . MET A 1 201 ? -46.275 11.363 45.516 1.00 32.34 201 MET A O 1
ATOM 1622 N N . THR A 1 202 ? -48.367 10.632 46.043 1.00 49.62 202 THR A N 1
ATOM 1623 C CA . THR A 1 202 ? -48.248 10.426 47.490 1.00 49.62 202 THR A CA 1
ATOM 1624 C C . THR A 1 202 ? -47.520 9.115 47.767 1.00 49.62 202 THR A C 1
ATOM 1626 O O . THR A 1 202 ? -47.713 8.165 46.971 1.00 49.62 202 THR A O 1
#

Secondary structure (DSSP, 8-state):
--------SSSSTTSSTTSSSSSSS-S----PPP----S---SSGGGG-PPPEE-TTT--EEPPPTT-TT--S-S-HHHHHHHHHHHHHHHHHH-HHHHHHHHHHHHHHHHH-TTHHHHHHHH-HHHHHHHHHHHHHHHHT--S-----TT------PPPSSEEEEEE----S--SS----EEEEEEE--------------

pLDDT: mean 70.31, std 22.69, range [31.94, 98.19]